Protein AF-E8N186-F1 (afdb_monomer)

Mean predicted aligned error: 8.79 Å

Foldseek 3Di:
DDPPQDFDPVCVDPLNVLLLVLLLVLLVQLLPDPLLVLLVVLVVVCVPDPLNVVLVVVLVVCVVVVVPPCNVVSVVVNCPDPSNVSNVVSLLSSLLLLLLLQVLLCVLLVHRLLVLAPQPQDPVRDRPDQDPPDDPVRPPHRDPPNNVSSNSSSNSNNPDPLSVQLVVLVVVCVPDPVLVVLVVVLVVLVVVQVVQVVVVHHDDPVSVVVSVVSVVCNVPPPSVVSNVVSSNSSSVVSNSSQSSSCSSSVHNSCVSNGDDDDD

Secondary structure (DSSP, 8-state):
--------GGGGSGGGHHHHHHHHHHHHHHHT-HHHHHHHHHHHHHHH-HHHHHHHHHHHHHHHTT-TTTHHHHHHHHHHSHHHHHHHHHHHHHHHHHHHHHHHHHHHHTS-TTTTSPPPPPTTS--------------SSPPTTTHHHHHHHHHHHHTSHHHHHHHHHHHHHHH-HHHHHHHHHHHHHHHHHHHHHHTTPPPPHHHHHHHHHHHHHHHH-HHHHHHHHHHHHHHHHHHHHHHHHHHHHTS-HHHHHSPPPP-

Nearest PDB structures (foldseek):
  2iaz-assembly1_D  TM=5.833E-01  e=1.472E+00  Streptococcus pneumoniae TIGR4
  2oeq-assembly1_B  TM=6.076E-01  e=1.538E+00  Geobacillus stearothermophilus
  2iaz-assembly1_C  TM=5.848E-01  e=2.186E+00  Streptococcus pneumoniae TIGR4
  2iaz-assembly1_B  TM=6.224E-01  e=2.494E+00  Streptococcus pneumoniae TIGR4
  7ezx-assembly1_A9  TM=1.393E-01  e=1.916E+00  Porphyridium purpureum

pLDDT: mean 83.64, std 17.41, range [27.64, 97.88]

Structure (mmCIF, N/CA/C/O backbone):
data_AF-E8N186-F1
#
_entry.id   AF-E8N186-F1
#
loop_
_atom_site.group_PDB
_atom_site.id
_atom_site.type_symbol
_atom_site.label_atom_id
_atom_site.label_alt_id
_atom_site.label_comp_id
_atom_site.label_asym_id
_atom_site.label_entity_id
_atom_site.label_seq_id
_atom_site.pdbx_PDB_ins_code
_atom_site.Cartn_x
_atom_site.Cartn_y
_atom_site.Cartn_z
_atom_site.occupancy
_atom_site.B_iso_or_equiv
_atom_site.auth_seq_id
_atom_site.auth_comp_id
_atom_site.auth_asym_id
_atom_site.auth_atom_id
_atom_site.pdbx_PDB_model_num
ATOM 1 N N . MET A 1 1 ? -25.718 3.574 14.830 1.00 34.53 1 MET A N 1
ATOM 2 C CA . MET A 1 1 ? -25.821 4.818 14.035 1.00 34.53 1 MET A CA 1
ATOM 3 C C . MET A 1 1 ? -25.008 4.594 12.774 1.00 34.53 1 MET A C 1
ATOM 5 O O . MET A 1 1 ? -23.823 4.333 12.905 1.00 34.53 1 MET A O 1
ATOM 9 N N . SER A 1 2 ? -25.631 4.584 11.593 1.00 36.62 2 SER A N 1
ATOM 10 C CA . SER A 1 2 ? -24.908 4.403 10.327 1.00 36.62 2 SER A CA 1
ATOM 11 C C . SER A 1 2 ? -24.219 5.723 9.987 1.00 36.62 2 SER A C 1
ATOM 13 O O . SER A 1 2 ? -24.863 6.669 9.535 1.00 36.62 2 SER A O 1
ATOM 15 N N . LEU A 1 3 ? -22.928 5.828 10.302 1.00 44.88 3 LEU A N 1
ATOM 16 C CA . LEU A 1 3 ? -22.082 6.836 9.682 1.00 44.88 3 LEU A CA 1
ATOM 17 C C . LEU A 1 3 ? -21.982 6.420 8.216 1.00 44.88 3 LEU A C 1
ATOM 19 O O . LEU A 1 3 ? -21.382 5.396 7.905 1.00 44.88 3 LEU A O 1
ATOM 23 N N . SER A 1 4 ? -22.635 7.168 7.328 1.00 55.09 4 SER A N 1
ATOM 24 C CA . SER A 1 4 ? -22.424 7.027 5.891 1.00 55.09 4 SER A CA 1
ATOM 25 C C . SER A 1 4 ? -20.951 7.324 5.629 1.00 55.09 4 SER A C 1
ATOM 27 O O . SER A 1 4 ? -20.570 8.493 5.553 1.00 55.09 4 SER A O 1
ATOM 29 N N . ALA A 1 5 ? -20.117 6.284 5.559 1.00 68.50 5 ALA A N 1
ATOM 30 C CA . ALA A 1 5 ? -18.708 6.436 5.243 1.00 68.50 5 ALA A CA 1
ATOM 31 C C . ALA A 1 5 ? -18.606 7.183 3.910 1.00 68.50 5 ALA A C 1
ATOM 33 O O . ALA A 1 5 ? -19.275 6.836 2.934 1.00 68.50 5 ALA A O 1
ATOM 34 N N . PHE A 1 6 ? -17.817 8.255 3.882 1.00 83.19 6 PHE A N 1
ATOM 35 C CA . PHE A 1 6 ? -17.556 8.964 2.641 1.00 83.19 6 PHE A CA 1
ATOM 36 C C . PHE A 1 6 ? 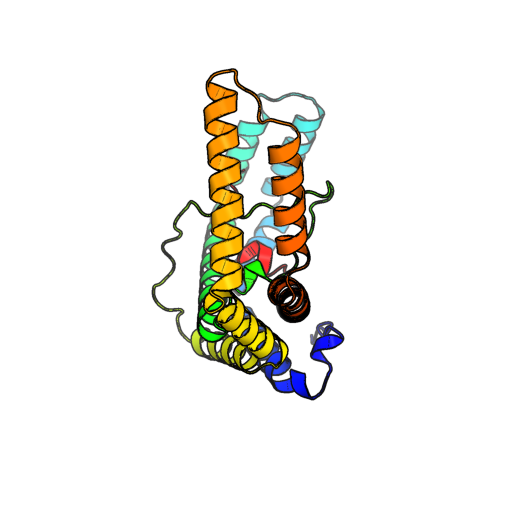-16.842 8.003 1.685 1.00 83.19 6 PHE A C 1
ATOM 38 O O . PHE A 1 6 ? -15.726 7.562 1.969 1.00 83.19 6 PHE A O 1
ATOM 45 N N . VAL A 1 7 ? -17.509 7.665 0.578 1.00 87.38 7 VAL A N 1
ATOM 46 C CA . VAL A 1 7 ? -16.967 6.806 -0.478 1.00 87.38 7 VAL A CA 1
ATOM 47 C C . VAL A 1 7 ? -16.231 7.689 -1.488 1.00 87.38 7 VAL A C 1
ATOM 49 O O . VAL A 1 7 ? -16.881 8.520 -2.132 1.00 87.38 7 VAL A O 1
ATOM 52 N N . PRO A 1 8 ? -14.908 7.524 -1.667 1.00 88.38 8 PRO A N 1
ATOM 53 C CA . PRO A 1 8 ? -14.148 8.273 -2.665 1.00 88.38 8 PRO A CA 1
ATOM 54 C C . PRO A 1 8 ? -14.715 8.105 -4.077 1.00 88.38 8 PRO A C 1
ATOM 56 O O . PRO A 1 8 ? -15.180 7.025 -4.436 1.00 88.38 8 PRO A O 1
ATOM 59 N N . ALA A 1 9 ? -14.640 9.162 -4.890 1.00 90.19 9 ALA A N 1
ATOM 60 C CA . ALA A 1 9 ? -15.274 9.215 -6.211 1.00 90.19 9 ALA A CA 1
ATOM 61 C C . ALA A 1 9 ? -14.851 8.065 -7.143 1.00 90.19 9 ALA A C 1
ATOM 63 O O . ALA A 1 9 ? -15.705 7.484 -7.811 1.00 90.19 9 ALA A O 1
ATOM 64 N N . ILE A 1 10 ? -13.568 7.683 -7.139 1.00 90.56 10 ILE A N 1
ATOM 65 C CA . ILE A 1 10 ? -13.067 6.561 -7.949 1.00 90.56 10 ILE A CA 1
ATOM 66 C C . ILE A 1 10 ? -13.768 5.240 -7.600 1.00 90.56 10 ILE A C 1
ATOM 68 O O . ILE A 1 10 ? -14.113 4.474 -8.490 1.00 90.56 10 ILE A O 1
ATOM 72 N N . LEU A 1 11 ? -14.099 5.009 -6.324 1.00 93.88 11 LEU A N 1
ATOM 73 C CA . LEU A 1 11 ? -14.789 3.796 -5.872 1.00 93.88 11 LEU A CA 1
ATOM 74 C C . LEU A 1 11 ? -16.307 3.832 -6.096 1.00 93.88 11 LEU A C 1
ATOM 76 O O . LEU A 1 11 ? -16.973 2.831 -5.840 1.00 93.88 11 LEU A O 1
ATOM 80 N N . GLN A 1 12 ? -16.877 4.953 -6.547 1.00 91.94 12 GLN A N 1
ATOM 81 C CA . GLN A 1 12 ? -18.303 5.044 -6.894 1.00 91.94 12 GLN A CA 1
ATOM 82 C C . GLN A 1 12 ? -18.601 4.485 -8.291 1.00 91.94 12 GLN A C 1
ATOM 84 O O . GLN A 1 12 ? -19.763 4.241 -8.616 1.00 91.94 12 GLN A O 1
ATOM 89 N N . GLN A 1 13 ? -17.571 4.274 -9.112 1.00 92.56 13 GLN A N 1
ATOM 90 C CA . GLN A 1 13 ? -17.722 3.742 -10.462 1.00 92.56 13 GLN A CA 1
ATOM 91 C C . GLN A 1 13 ? -18.236 2.285 -10.426 1.00 92.56 13 GLN A C 1
ATOM 93 O O . GLN A 1 13 ? -17.843 1.524 -9.536 1.00 92.56 13 GLN A O 1
ATOM 98 N N . PRO A 1 14 ? -19.110 1.866 -11.365 1.00 91.12 14 PRO A N 1
ATOM 99 C CA . PRO A 1 14 ? -19.716 0.530 -11.341 1.00 91.12 14 PRO A CA 1
ATOM 100 C C . PRO A 1 14 ? -18.711 -0.626 -11.421 1.00 91.12 14 PRO A C 1
ATOM 102 O O . PRO A 1 14 ? -18.926 -1.676 -10.825 1.00 91.12 14 PRO A O 1
ATOM 105 N N . ASP A 1 15 ? -17.601 -0.444 -12.131 1.00 92.56 15 ASP A N 1
ATOM 106 C CA . ASP A 1 15 ? -16.529 -1.438 -12.246 1.00 92.56 15 ASP A CA 1
ATOM 107 C C . ASP A 1 15 ? -15.710 -1.583 -10.951 1.00 92.56 15 ASP A C 1
ATOM 109 O O . ASP A 1 15 ? -15.026 -2.589 -10.767 1.00 92.56 15 ASP A O 1
ATOM 113 N N . LYS A 1 16 ? -15.822 -0.626 -10.018 1.00 96.25 16 LYS A N 1
ATOM 114 C CA . LYS A 1 16 ? -15.180 -0.670 -8.693 1.00 96.25 16 LYS A CA 1
ATOM 115 C C . LYS A 1 16 ? -16.086 -1.208 -7.589 1.00 96.25 16 LYS A C 1
ATOM 117 O O . LYS A 1 16 ? -15.649 -1.306 -6.441 1.00 96.25 16 LYS A O 1
ATOM 122 N N . GLU A 1 17 ? -17.316 -1.603 -7.915 1.00 95.00 17 GLU A N 1
ATOM 123 C CA . GLU A 1 17 ? -18.254 -2.228 -6.976 1.00 95.00 17 GLU A CA 1
ATOM 124 C C . GLU A 1 17 ? -17.628 -3.388 -6.175 1.00 95.00 17 GLU A C 1
ATOM 126 O O . GLU A 1 17 ? -17.763 -3.393 -4.947 1.00 95.00 17 GLU A O 1
ATOM 131 N N . PRO A 1 18 ? -16.881 -4.333 -6.791 1.00 97.00 18 PRO A N 1
ATOM 132 C CA . PRO A 1 18 ? -16.290 -5.447 -6.049 1.00 97.00 18 PRO A CA 1
ATOM 133 C C . PRO A 1 18 ? -15.258 -4.985 -5.017 1.00 97.00 18 PRO A C 1
ATOM 135 O O . PRO A 1 18 ? -15.246 -5.480 -3.891 1.00 97.00 18 PRO A O 1
ATOM 138 N N . ILE A 1 19 ? -14.426 -4.002 -5.379 1.00 97.62 19 ILE A N 1
ATOM 139 C CA . ILE A 1 19 ? -13.412 -3.425 -4.488 1.00 97.62 19 ILE A CA 1
ATOM 140 C C . ILE A 1 19 ? -14.101 -2.714 -3.325 1.00 97.62 19 ILE A C 1
ATOM 142 O O . ILE A 1 19 ? -13.736 -2.922 -2.168 1.00 97.62 19 ILE A O 1
ATOM 146 N N . ARG A 1 20 ? -15.136 -1.915 -3.610 1.00 96.38 20 ARG A N 1
ATOM 147 C CA . ARG A 1 20 ? -15.890 -1.187 -2.586 1.00 96.38 20 ARG A CA 1
ATOM 148 C C . ARG A 1 20 ? -16.566 -2.133 -1.595 1.00 96.38 20 ARG A C 1
ATOM 150 O O . ARG A 1 20 ? -16.419 -1.939 -0.391 1.00 96.38 20 ARG A O 1
ATOM 157 N N . HIS A 1 21 ? -17.256 -3.167 -2.075 1.00 96.19 21 HIS A N 1
ATOM 158 C CA . HIS A 1 21 ? -17.869 -4.172 -1.205 1.00 96.19 21 HIS A CA 1
ATOM 159 C C . HIS A 1 21 ? -16.830 -4.920 -0.371 1.00 96.19 21 HIS A C 1
ATOM 161 O O . HIS A 1 21 ? -17.007 -5.043 0.838 1.00 96.19 21 HIS A O 1
ATOM 167 N N . ALA A 1 22 ? -15.732 -5.379 -0.977 1.00 97.00 22 ALA A N 1
ATOM 168 C CA . ALA A 1 22 ? -14.676 -6.064 -0.236 1.00 97.00 22 ALA A CA 1
ATOM 169 C C . ALA A 1 22 ? -14.051 -5.159 0.841 1.00 97.00 22 ALA A C 1
ATOM 171 O O . ALA A 1 22 ? -13.804 -5.611 1.957 1.00 97.00 22 ALA A O 1
ATOM 172 N N . THR A 1 23 ? -13.879 -3.870 0.534 1.00 96.69 23 THR A N 1
ATOM 173 C CA . THR A 1 23 ? -13.377 -2.862 1.477 1.00 96.69 23 THR A CA 1
ATOM 174 C C . THR A 1 23 ? -14.309 -2.699 2.676 1.00 96.69 23 THR A C 1
ATOM 176 O O . THR A 1 23 ? -13.853 -2.728 3.816 1.00 96.69 23 THR A O 1
ATOM 179 N N . LEU A 1 24 ? -15.616 -2.556 2.435 1.00 95.56 24 LEU A N 1
ATOM 180 C CA . LEU A 1 24 ? -16.604 -2.387 3.503 1.00 95.56 24 LEU A CA 1
ATOM 181 C C . LEU A 1 24 ? -16.740 -3.649 4.360 1.00 95.56 24 LEU A C 1
ATOM 183 O O . LEU A 1 24 ? -16.772 -3.540 5.580 1.00 95.56 24 LEU A O 1
ATOM 187 N N . ASN A 1 25 ? -16.733 -4.832 3.742 1.00 95.31 25 ASN A N 1
ATOM 188 C CA . ASN A 1 25 ? -16.791 -6.102 4.469 1.00 95.31 25 ASN A CA 1
ATOM 189 C C . ASN A 1 25 ? -15.561 -6.294 5.371 1.00 95.31 25 ASN A C 1
ATOM 191 O O . ASN A 1 25 ? -15.684 -6.764 6.499 1.00 95.31 25 ASN A O 1
ATOM 195 N N . LEU A 1 26 ? -14.368 -5.923 4.890 1.00 96.12 26 LEU A N 1
ATOM 196 C CA . LEU A 1 26 ? -13.159 -5.944 5.711 1.00 96.12 26 LEU A CA 1
ATOM 197 C C . LEU A 1 26 ? -13.243 -4.926 6.854 1.00 96.12 26 LEU A C 1
ATOM 199 O O . LEU A 1 26 ? -12.879 -5.251 7.980 1.00 96.12 26 LEU A O 1
ATOM 203 N N . ALA A 1 27 ? -13.727 -3.712 6.582 1.00 94.75 27 ALA A N 1
ATOM 204 C CA . ALA A 1 27 ? -13.903 -2.699 7.616 1.00 94.75 27 ALA A CA 1
ATOM 205 C C . ALA A 1 27 ? -14.891 -3.146 8.700 1.00 94.75 27 ALA A C 1
ATOM 207 O O . ALA A 1 27 ? -14.620 -2.928 9.873 1.00 94.75 27 ALA A O 1
ATOM 208 N N . GLU A 1 28 ? -15.997 -3.790 8.326 1.00 94.38 28 GLU A N 1
ATOM 209 C CA . GLU A 1 28 ? -16.973 -4.355 9.263 1.00 94.38 28 GLU A CA 1
ATOM 210 C C . GLU A 1 28 ? -16.337 -5.448 10.129 1.00 94.38 28 GLU A C 1
ATOM 212 O O . GLU A 1 28 ? -16.371 -5.352 11.354 1.00 94.38 28 GLU A O 1
ATOM 217 N N . ALA A 1 29 ? -15.641 -6.412 9.516 1.00 94.62 29 ALA A N 1
ATOM 218 C CA . ALA A 1 29 ? -14.945 -7.469 10.250 1.00 94.62 29 ALA A CA 1
ATOM 219 C C . ALA A 1 29 ? -13.892 -6.910 11.227 1.00 94.62 29 ALA A C 1
ATOM 221 O O . ALA A 1 29 ? -13.778 -7.368 12.363 1.00 94.62 29 ALA A O 1
ATOM 222 N N . LEU A 1 30 ? -13.132 -5.895 10.808 1.00 94.56 30 LEU A N 1
ATOM 223 C CA . LEU A 1 30 ? -12.161 -5.214 11.664 1.00 94.56 30 LEU A CA 1
ATOM 224 C C . LEU A 1 30 ? -12.833 -4.396 12.770 1.00 94.56 30 LEU A C 1
ATOM 226 O O . LEU A 1 30 ? -12.339 -4.380 13.897 1.00 94.56 30 LEU A O 1
ATOM 230 N N . ALA A 1 31 ? -13.951 -3.735 12.470 1.00 92.69 31 ALA A N 1
ATOM 231 C CA . ALA A 1 31 ? -14.710 -2.964 13.443 1.00 92.69 31 ALA A CA 1
ATOM 232 C C . ALA A 1 31 ? -15.255 -3.863 14.560 1.00 92.69 31 ALA A C 1
ATOM 234 O O . ALA A 1 31 ? -15.263 -3.453 15.715 1.00 92.69 31 ALA A O 1
ATOM 235 N N . GLU A 1 32 ? -15.662 -5.089 14.242 1.00 93.19 32 GLU A N 1
ATOM 236 C CA . GLU A 1 32 ? -16.173 -6.064 15.212 1.00 93.19 32 GLU A CA 1
ATOM 237 C C . GLU A 1 32 ? -15.072 -6.825 15.972 1.00 93.19 32 GLU A C 1
ATOM 239 O O . GLU A 1 32 ? -15.375 -7.559 16.913 1.00 93.19 32 GLU A O 1
ATOM 244 N N . SER A 1 33 ? -13.796 -6.638 15.612 1.00 93.25 33 SER A N 1
ATOM 245 C CA . SER A 1 33 ? -12.680 -7.335 16.261 1.00 93.25 33 SER A CA 1
ATOM 246 C C . SER A 1 33 ? -12.533 -6.976 17.742 1.00 93.25 33 SER A C 1
ATOM 248 O O . SER 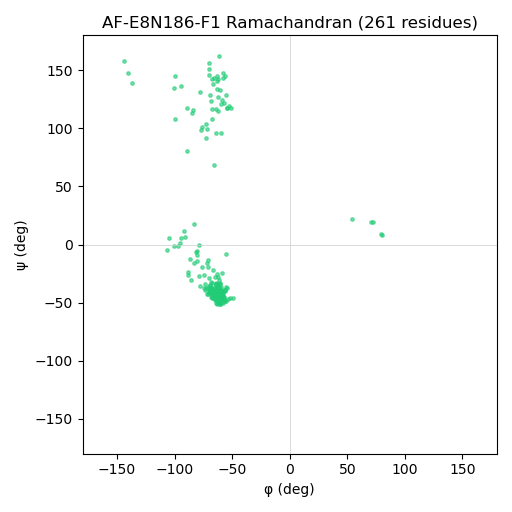A 1 33 ? -12.637 -5.811 18.142 1.00 93.25 33 SER A O 1
ATOM 250 N N . GLU A 1 34 ? -12.208 -7.974 18.570 1.00 92.00 34 GLU A N 1
ATOM 251 C CA . GLU A 1 34 ? -11.922 -7.742 19.990 1.00 92.00 34 GLU A CA 1
ATOM 252 C C . GLU A 1 34 ? -10.715 -6.815 20.173 1.00 92.00 34 GLU A C 1
ATOM 254 O O . GLU A 1 34 ? -10.696 -5.994 21.090 1.00 92.00 34 GLU A O 1
ATOM 259 N N . GLU A 1 35 ? -9.701 -6.933 19.313 1.00 92.00 35 GLU A N 1
ATOM 260 C CA . GLU A 1 35 ? -8.507 -6.094 19.333 1.00 92.00 35 GLU A CA 1
ATOM 261 C C . GLU A 1 35 ? -8.859 -4.618 19.124 1.00 92.00 35 GLU A C 1
ATOM 263 O O . GLU A 1 35 ? -8.412 -3.762 19.894 1.00 92.00 35 GLU A O 1
ATOM 268 N N . PHE A 1 36 ? -9.688 -4.317 18.120 1.00 92.56 36 PHE A N 1
ATOM 269 C CA . PHE A 1 36 ? -10.094 -2.949 17.824 1.00 92.56 36 PHE A CA 1
ATOM 270 C C . PHE A 1 36 ? -11.045 -2.386 18.883 1.00 92.56 36 PHE A C 1
ATOM 272 O O . PHE A 1 36 ? -10.844 -1.260 19.342 1.00 92.56 36 PHE A O 1
ATOM 279 N N . GLN A 1 37 ? -12.022 -3.169 19.351 1.00 93.88 37 GLN A N 1
ATOM 280 C CA . GLN A 1 37 ? -12.935 -2.731 20.413 1.00 93.88 37 GLN A CA 1
ATOM 281 C C . GLN A 1 37 ? -12.187 -2.433 21.718 1.00 93.88 37 GLN A C 1
ATOM 283 O O . GLN A 1 37 ? -12.358 -1.358 22.295 1.00 93.88 37 GLN A O 1
ATOM 288 N N . ARG A 1 38 ? -11.259 -3.306 22.138 1.00 91.81 38 ARG A N 1
ATOM 289 C CA . ARG A 1 38 ? -10.401 -3.050 23.312 1.00 91.81 38 ARG A CA 1
ATOM 290 C C . ARG A 1 38 ? -9.539 -1.805 23.134 1.00 91.81 38 ARG A C 1
ATOM 292 O O . ARG A 1 38 ? -9.326 -1.061 24.094 1.00 91.81 38 ARG A O 1
ATOM 299 N N . PHE A 1 39 ? -9.032 -1.563 21.926 1.00 92.44 39 PHE A N 1
ATOM 300 C CA . PHE A 1 39 ? -8.301 -0.337 21.626 1.00 92.44 39 PHE A CA 1
ATOM 301 C C . PHE A 1 39 ? -9.188 0.899 21.828 1.00 92.44 39 PHE A C 1
ATOM 303 O O . PHE A 1 39 ? -8.799 1.789 22.587 1.00 92.44 39 PHE A O 1
ATOM 310 N N . LEU A 1 40 ? -10.398 0.923 21.264 1.00 91.50 40 LEU A N 1
ATOM 311 C CA . LEU A 1 40 ? -11.338 2.035 21.436 1.00 91.50 40 LEU A CA 1
ATOM 312 C C . LEU A 1 40 ? -11.730 2.256 22.906 1.00 91.50 40 LEU A C 1
ATOM 314 O O . LEU A 1 40 ? -11.689 3.388 23.392 1.00 91.50 40 LEU A O 1
ATOM 318 N N . GLU A 1 41 ? -12.051 1.192 23.641 1.00 91.81 41 GLU A N 1
ATOM 319 C CA . GLU A 1 41 ? -12.393 1.259 25.069 1.00 91.81 41 GLU A CA 1
ATOM 320 C C . GLU A 1 41 ? -11.232 1.798 25.915 1.00 91.81 41 GLU A C 1
ATOM 322 O O . GLU A 1 41 ? -11.404 2.674 26.774 1.00 91.81 41 GLU A O 1
ATOM 327 N N . SER A 1 42 ? -10.017 1.305 25.666 1.00 89.69 42 SER A N 1
ATOM 328 C CA . SER A 1 42 ? -8.826 1.765 26.378 1.00 89.69 42 SER A CA 1
ATOM 329 C C . SER A 1 42 ? -8.499 3.226 26.051 1.00 89.69 42 SER A C 1
ATOM 331 O O . SER A 1 42 ? -8.160 3.986 26.960 1.00 89.69 42 SER A O 1
ATOM 333 N N . ALA A 1 43 ? -8.688 3.658 24.799 1.00 88.12 43 ALA A N 1
ATOM 334 C CA . ALA A 1 43 ? -8.518 5.046 24.375 1.00 88.12 43 ALA A CA 1
ATOM 335 C C . ALA A 1 43 ? -9.512 5.977 25.086 1.00 88.12 43 ALA A C 1
ATOM 337 O O . ALA A 1 43 ? -9.120 7.023 25.608 1.00 88.12 43 ALA A O 1
ATOM 338 N N . GLN A 1 44 ? -10.782 5.572 25.185 1.00 88.81 44 GLN A N 1
ATOM 339 C CA . GLN A 1 44 ? -11.800 6.304 25.945 1.00 88.81 44 GLN A CA 1
ATOM 340 C C . GLN A 1 44 ? -11.453 6.372 27.436 1.00 88.81 44 GLN A C 1
ATOM 342 O O . GLN A 1 44 ? -11.595 7.424 28.058 1.00 88.81 44 GLN A O 1
ATOM 347 N N . THR A 1 45 ? -10.935 5.283 28.006 1.00 89.75 45 THR A N 1
ATOM 348 C CA . THR A 1 45 ? -10.524 5.240 29.417 1.00 89.75 45 THR A CA 1
ATOM 349 C C . THR A 1 45 ? -9.346 6.177 29.689 1.00 89.75 45 THR A C 1
ATOM 351 O O . THR A 1 45 ? -9.356 6.903 30.684 1.00 89.75 45 THR A O 1
ATOM 354 N N . VAL A 1 46 ? -8.347 6.215 28.800 1.00 86.31 46 VAL A N 1
ATOM 355 C CA . VAL A 1 46 ? -7.241 7.186 28.856 1.00 86.31 46 VAL A CA 1
ATOM 356 C C . VAL A 1 46 ? -7.780 8.614 28.752 1.00 86.31 46 VAL A C 1
ATOM 358 O O . VAL A 1 46 ? -7.403 9.471 29.553 1.00 86.31 46 VAL A O 1
ATOM 361 N N . HIS A 1 47 ? -8.702 8.864 27.817 1.00 84.88 47 HIS A N 1
ATOM 362 C CA . HIS A 1 47 ? -9.323 10.174 27.629 1.00 84.88 47 HIS A CA 1
ATOM 363 C C . HIS A 1 47 ? -10.162 10.625 28.843 1.00 84.88 47 HIS A C 1
ATOM 365 O O . HIS A 1 47 ? -10.196 11.803 29.176 1.00 84.88 47 HIS A O 1
ATOM 371 N N . GLY A 1 48 ? -10.803 9.703 29.560 1.00 83.94 48 GLY A N 1
ATOM 372 C CA . GLY A 1 48 ? -11.542 10.011 30.789 1.00 83.94 48 GLY A CA 1
ATOM 373 C C . GLY A 1 48 ? -10.667 10.143 32.042 1.00 83.94 48 GLY A C 1
ATOM 374 O O . GLY A 1 48 ? -11.163 10.540 33.098 1.00 83.94 48 GLY A O 1
ATOM 375 N N . ASN A 1 49 ? -9.376 9.797 31.978 1.00 90.12 49 ASN A N 1
ATOM 376 C CA . ASN A 1 49 ? -8.527 9.715 33.162 1.00 90.12 49 ASN A CA 1
ATOM 377 C C . ASN A 1 49 ? -7.930 11.082 33.542 1.00 90.12 49 ASN A C 1
ATOM 379 O O . ASN A 1 49 ? -7.065 11.627 32.848 1.00 90.12 49 ASN A O 1
ATOM 383 N N . ALA A 1 50 ? -8.358 11.612 34.691 1.00 88.56 50 ALA A N 1
ATOM 384 C CA . ALA A 1 50 ? -7.907 12.905 35.205 1.00 88.56 50 ALA A CA 1
ATOM 385 C C . ALA A 1 50 ? -6.396 12.957 35.496 1.00 88.56 50 ALA A C 1
ATOM 387 O O . ALA A 1 50 ? -5.770 13.996 35.292 1.00 88.56 50 ALA A O 1
ATOM 388 N N . GLU A 1 51 ? -5.796 11.846 35.930 1.00 87.00 51 GLU A N 1
ATOM 389 C CA . GLU A 1 51 ? -4.368 11.785 36.256 1.00 87.00 51 GLU A CA 1
ATOM 390 C C . GLU A 1 51 ? -3.499 11.798 34.993 1.00 87.00 51 GLU A C 1
ATOM 392 O O . GLU A 1 51 ? -2.503 12.520 34.936 1.00 87.00 51 GLU A O 1
ATOM 397 N N . VAL A 1 52 ? -3.924 11.096 33.935 1.00 86.88 52 VAL A N 1
ATOM 398 C CA . VAL A 1 52 ? -3.288 11.204 32.613 1.00 86.88 52 VAL A CA 1
ATOM 399 C C . VAL A 1 52 ? -3.338 12.651 32.120 1.00 86.88 52 VAL A C 1
ATOM 401 O O . VAL A 1 52 ? -2.312 13.198 31.721 1.00 86.88 52 VAL A O 1
ATOM 404 N N . HIS A 1 53 ? -4.501 13.305 32.195 1.00 85.31 53 HIS A N 1
ATOM 405 C CA . HIS A 1 53 ? -4.653 14.701 31.771 1.00 85.31 53 HIS A CA 1
ATOM 406 C C . HIS A 1 53 ? -3.750 15.643 32.563 1.00 85.31 53 HIS A C 1
ATOM 408 O O . HIS A 1 53 ? -3.064 16.479 31.973 1.00 85.31 53 HIS A O 1
ATOM 414 N N . ARG A 1 54 ? -3.710 15.484 33.890 1.00 89.44 54 ARG A N 1
ATOM 415 C CA . ARG A 1 54 ? -2.852 16.270 34.780 1.00 89.44 54 ARG A CA 1
ATOM 416 C C . ARG A 1 54 ? -1.387 16.174 34.360 1.00 89.44 54 ARG A C 1
ATOM 418 O O . ARG A 1 54 ? -0.725 17.202 34.214 1.00 89.44 54 ARG A O 1
ATOM 425 N N . LEU A 1 55 ? -0.895 14.957 34.129 1.00 83.62 55 LEU A N 1
ATOM 426 C CA . LEU A 1 55 ? 0.491 14.720 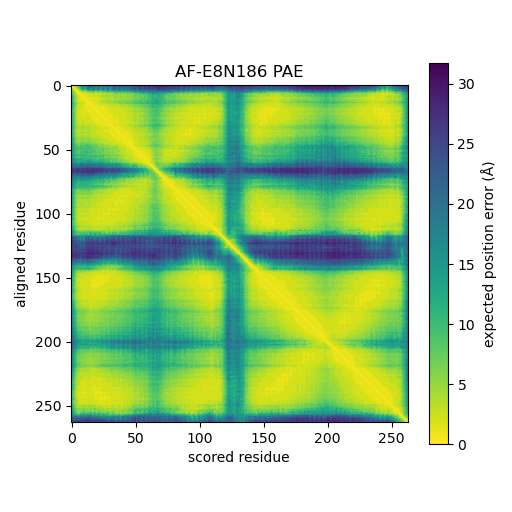33.734 1.00 83.62 55 LEU A CA 1
ATOM 427 C C . LEU A 1 55 ? 0.790 15.212 32.309 1.00 83.62 55 LEU A C 1
ATOM 429 O O . LEU A 1 55 ? 1.820 15.846 32.098 1.00 83.62 55 LEU A O 1
ATOM 433 N N . LEU A 1 56 ? -0.108 15.010 31.338 1.00 83.56 56 LEU A N 1
ATOM 434 C CA . LEU A 1 56 ? 0.071 15.517 29.968 1.00 83.56 56 LEU A CA 1
ATOM 435 C C . LEU A 1 56 ? 0.095 17.053 29.913 1.00 83.56 56 LEU A C 1
ATOM 437 O O . LEU A 1 56 ? 0.890 17.636 29.170 1.00 83.56 56 LEU A O 1
ATOM 441 N N . VAL A 1 57 ? -0.736 17.721 30.719 1.00 84.62 57 VAL A N 1
ATOM 442 C CA . VAL A 1 57 ? -0.708 19.184 30.874 1.00 84.62 57 VAL A CA 1
ATOM 443 C C . VAL A 1 57 ? 0.611 19.630 31.505 1.00 84.62 57 VAL A C 1
ATOM 445 O O . VAL A 1 57 ? 1.228 20.565 30.993 1.00 84.62 57 VAL A O 1
ATOM 448 N N . ALA A 1 58 ? 1.083 18.943 32.550 1.00 81.44 58 ALA A N 1
ATOM 449 C CA . ALA A 1 58 ? 2.368 19.238 33.184 1.00 81.44 58 ALA A CA 1
ATOM 450 C C . ALA A 1 58 ? 3.546 19.076 32.206 1.00 81.44 58 ALA A C 1
ATOM 452 O O . ALA A 1 58 ? 4.392 19.963 32.123 1.00 81.44 58 ALA A O 1
ATOM 453 N N . ILE A 1 59 ? 3.558 18.018 31.385 1.00 80.69 59 ILE A N 1
ATOM 454 C CA . ILE A 1 59 ? 4.563 17.816 30.327 1.00 80.69 59 ILE A CA 1
ATOM 455 C C . ILE A 1 59 ? 4.531 18.971 29.322 1.00 80.69 59 ILE A C 1
ATOM 457 O O . ILE A 1 59 ? 5.576 19.524 28.974 1.00 80.69 59 ILE A O 1
ATOM 461 N N . ARG A 1 60 ? 3.337 19.369 28.857 1.00 78.88 60 ARG A N 1
ATOM 462 C CA . ARG A 1 60 ? 3.190 20.476 27.901 1.00 78.88 60 ARG A CA 1
ATOM 463 C C . ARG A 1 60 ? 3.703 21.795 28.489 1.00 78.88 60 ARG A C 1
ATOM 465 O O . ARG A 1 60 ? 4.411 22.528 27.804 1.00 78.88 60 ARG A O 1
ATOM 472 N N . GLN A 1 61 ? 3.394 22.067 29.755 1.00 78.81 61 GLN A N 1
ATOM 473 C CA . GLN A 1 61 ? 3.844 23.265 30.467 1.00 78.81 61 GLN A CA 1
ATOM 474 C C . GLN A 1 61 ? 5.358 23.256 30.738 1.00 78.81 61 GLN A C 1
ATOM 476 O O . GLN A 1 61 ? 6.013 24.285 30.561 1.00 78.81 61 GLN A O 1
ATOM 481 N N . GLY A 1 62 ? 5.936 22.107 31.098 1.00 70.75 62 GLY A N 1
ATOM 482 C CA . GLY A 1 62 ? 7.383 21.939 31.269 1.00 70.75 62 GLY A CA 1
ATOM 483 C C . GLY A 1 62 ? 8.153 22.182 29.968 1.00 70.75 62 GLY A C 1
ATOM 484 O O . GLY A 1 62 ? 9.131 22.928 29.956 1.00 70.75 62 GLY A O 1
ATOM 485 N N . ARG A 1 63 ? 7.635 21.678 28.834 1.00 65.81 63 ARG A N 1
ATOM 486 C CA . ARG A 1 63 ? 8.207 21.934 27.497 1.00 65.81 63 ARG A CA 1
ATOM 487 C C . ARG A 1 63 ? 8.207 23.418 27.126 1.00 65.81 63 ARG A C 1
ATOM 489 O O . ARG A 1 63 ? 9.180 23.896 26.555 1.00 65.81 63 ARG A O 1
ATOM 496 N N . THR A 1 64 ? 7.161 24.168 27.484 1.00 64.81 64 THR A N 1
ATOM 497 C CA . THR A 1 64 ? 7.119 25.624 27.237 1.00 64.81 64 THR A CA 1
ATOM 498 C C . THR A 1 64 ? 8.065 26.434 28.125 1.00 64.81 64 THR A C 1
ATOM 500 O O . THR A 1 64 ? 8.391 27.567 27.782 1.00 64.81 64 THR A O 1
ATOM 503 N N . ARG A 1 65 ? 8.518 25.877 29.254 1.00 62.47 65 ARG A N 1
ATOM 504 C CA . ARG A 1 65 ? 9.392 26.564 30.218 1.00 62.47 65 ARG A CA 1
ATOM 505 C C . ARG A 1 65 ? 10.887 26.292 30.008 1.00 62.47 65 ARG A C 1
ATOM 507 O O . ARG A 1 65 ? 11.680 26.755 30.816 1.00 62.47 65 ARG A O 1
ATO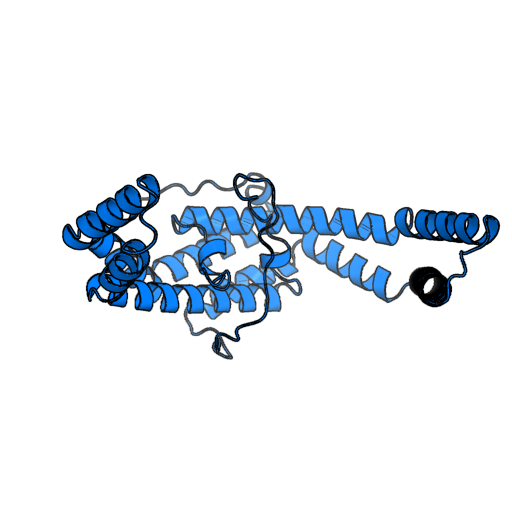M 514 N N . TYR A 1 66 ? 11.273 25.585 28.937 1.00 55.16 66 TYR A N 1
ATOM 515 C CA . TYR A 1 66 ? 12.650 25.114 28.700 1.00 55.16 66 TYR A CA 1
ATOM 516 C C . TYR A 1 66 ? 13.236 24.290 29.864 1.00 55.16 66 TYR A C 1
ATOM 518 O O . TYR A 1 66 ? 14.452 24.139 29.968 1.00 55.16 66 TYR A O 1
ATOM 526 N N . ASP A 1 67 ? 12.385 23.706 30.713 1.00 57.59 67 ASP A N 1
ATOM 527 C CA . ASP A 1 67 ? 12.825 22.860 31.820 1.00 57.59 67 ASP A CA 1
ATOM 528 C C . ASP A 1 67 ? 12.924 21.405 31.338 1.00 57.59 67 ASP A C 1
ATOM 530 O O . ASP A 1 67 ? 11.996 20.598 31.445 1.00 57.59 67 ASP A O 1
ATOM 534 N N . GLN A 1 68 ? 14.036 21.099 30.665 1.00 57.00 68 GLN A N 1
ATOM 535 C CA . GLN A 1 68 ? 14.255 19.806 30.007 1.00 57.00 68 GLN A CA 1
ATOM 536 C C . GLN A 1 68 ? 14.487 18.649 30.996 1.00 57.00 68 GLN A C 1
ATOM 538 O O . GLN A 1 68 ? 14.422 17.489 30.591 1.00 57.00 68 GLN A O 1
ATOM 543 N N . GLY A 1 69 ? 14.731 18.937 32.281 1.00 59.66 69 GLY A N 1
ATOM 544 C CA . GLY A 1 69 ? 15.046 17.923 33.293 1.00 59.66 69 GLY A CA 1
ATOM 545 C C . GLY A 1 69 ? 13.831 17.145 33.810 1.00 59.66 69 GLY A C 1
ATOM 546 O O . GLY A 1 69 ? 13.929 15.944 34.055 1.00 59.66 69 GLY A O 1
ATOM 547 N N . GLU A 1 70 ? 12.669 17.794 33.943 1.00 62.94 70 GLU A N 1
ATOM 548 C CA . GLU A 1 70 ? 11.475 17.168 34.536 1.00 62.94 70 GLU A CA 1
ATOM 549 C C . GLU A 1 70 ? 10.603 16.418 33.518 1.00 62.94 70 GLU A C 1
ATOM 551 O O . GLU A 1 70 ? 9.921 15.451 33.876 1.00 62.94 70 GLU A O 1
ATOM 556 N N . ALA A 1 71 ? 10.645 16.809 32.240 1.00 62.81 71 ALA A N 1
ATOM 557 C CA . ALA A 1 71 ? 9.797 16.237 31.192 1.00 62.81 71 ALA A CA 1
ATOM 558 C C . ALA A 1 71 ? 9.978 14.712 30.983 1.00 62.81 71 ALA A C 1
ATOM 560 O O . ALA A 1 71 ? 8.958 14.022 30.895 1.00 62.81 71 ALA A O 1
ATOM 561 N N . PRO A 1 72 ? 11.203 14.140 30.982 1.00 66.88 72 PRO A N 1
ATOM 562 C CA . PRO A 1 72 ? 11.395 12.687 30.887 1.00 66.88 72 PRO A CA 1
ATOM 563 C C . PRO A 1 72 ? 10.822 11.926 32.094 1.00 66.88 72 PRO A C 1
ATOM 565 O O . PRO A 1 72 ? 10.294 10.819 31.950 1.00 66.88 72 PRO A O 1
ATOM 568 N N . SER A 1 73 ? 10.872 12.531 33.288 1.00 79.31 73 SER A N 1
ATOM 569 C CA . SER A 1 73 ? 10.332 11.931 34.515 1.00 79.31 73 SER A CA 1
ATOM 570 C C . SER A 1 73 ? 8.802 11.881 34.499 1.00 79.31 73 SER A C 1
ATOM 572 O O . SER A 1 73 ? 8.213 10.870 34.878 1.00 79.31 73 SER A O 1
ATOM 574 N N . LEU A 1 74 ? 8.153 12.940 34.005 1.00 78.25 74 LEU A N 1
ATOM 575 C CA . LEU A 1 74 ? 6.698 13.015 33.883 1.00 78.25 74 LEU A CA 1
ATOM 576 C C . LEU A 1 74 ? 6.190 12.080 32.783 1.00 78.25 74 LEU A C 1
ATOM 578 O O . LEU A 1 74 ? 5.171 11.420 32.959 1.00 78.25 74 LEU A O 1
ATOM 582 N N . GLN A 1 75 ? 6.926 11.960 31.677 1.00 78.00 75 GLN A N 1
ATOM 583 C CA . GLN A 1 75 ? 6.610 11.012 30.610 1.00 78.00 75 GLN A CA 1
ATOM 584 C C . GLN A 1 75 ? 6.706 9.559 31.100 1.00 78.00 75 GLN A C 1
ATOM 586 O O . GLN A 1 75 ? 5.799 8.765 30.857 1.00 78.00 75 GLN A O 1
ATOM 591 N N . SER A 1 76 ? 7.733 9.239 31.892 1.00 82.69 76 SER A N 1
ATOM 592 C CA . SER A 1 76 ? 7.855 7.925 32.540 1.00 82.69 76 SER A CA 1
ATOM 593 C C . SER A 1 76 ? 6.712 7.654 33.527 1.00 82.69 76 SER A C 1
ATOM 595 O O . SER A 1 76 ? 6.217 6.531 33.603 1.00 82.69 76 SER A O 1
ATOM 597 N N . GLN A 1 77 ? 6.253 8.676 34.260 1.00 82.00 77 GLN A N 1
ATOM 598 C CA . GLN A 1 77 ? 5.101 8.559 35.161 1.00 82.00 77 GLN A CA 1
ATOM 599 C C . GLN A 1 77 ? 3.801 8.278 34.401 1.00 82.00 77 GLN A C 1
ATOM 601 O O . GLN A 1 77 ? 3.032 7.428 34.841 1.00 82.00 77 GLN A O 1
ATOM 606 N N . VAL A 1 78 ? 3.578 8.925 33.250 1.00 82.06 78 VAL A N 1
ATOM 607 C CA . VAL A 1 78 ? 2.423 8.645 32.380 1.00 82.06 78 VAL A CA 1
ATOM 608 C C . VAL A 1 78 ? 2.450 7.193 31.903 1.00 82.06 78 VAL A C 1
ATOM 610 O O . VAL A 1 78 ? 1.475 6.475 32.101 1.00 82.06 78 VAL A O 1
ATOM 613 N N . GLU A 1 79 ? 3.569 6.725 31.349 1.00 83.06 79 GLU A N 1
ATOM 614 C CA . GLU A 1 79 ? 3.706 5.346 30.842 1.00 83.06 79 GLU A CA 1
ATOM 615 C C . GLU A 1 79 ? 3.641 4.283 31.961 1.00 83.06 79 GLU A C 1
ATOM 617 O O . GLU A 1 79 ? 3.306 3.117 31.730 1.00 83.06 79 GLU A O 1
ATOM 622 N N . ALA A 1 80 ? 3.923 4.664 33.211 1.00 86.69 80 ALA A N 1
ATOM 623 C CA . ALA A 1 80 ? 3.772 3.782 34.364 1.00 86.69 80 ALA A CA 1
ATOM 624 C C . ALA A 1 80 ? 2.309 3.590 34.801 1.00 86.69 80 ALA A C 1
ATOM 626 O O . ALA A 1 80 ? 2.019 2.606 35.491 1.00 86.69 80 ALA A O 1
ATOM 627 N N . LEU A 1 81 ? 1.388 4.478 34.402 1.00 87.81 81 LEU A N 1
ATOM 628 C CA . LEU A 1 81 ? -0.016 4.371 34.788 1.00 87.81 81 LEU A CA 1
ATOM 629 C C . LEU A 1 81 ? -0.645 3.085 34.220 1.00 87.81 81 LEU A C 1
ATOM 631 O O . LEU A 1 81 ? -0.511 2.810 33.025 1.00 87.81 81 LEU A O 1
ATOM 635 N N . PRO A 1 82 ? -1.407 2.315 35.024 1.00 88.94 82 PRO A N 1
ATOM 636 C CA . PRO A 1 82 ? -2.070 1.099 34.549 1.00 88.94 82 PRO A CA 1
ATOM 637 C C . PRO A 1 82 ? -2.971 1.330 33.331 1.00 88.94 82 PRO A C 1
ATOM 639 O O . PRO A 1 82 ? -2.998 0.498 32.428 1.00 88.94 82 PRO A O 1
ATOM 642 N N . VAL A 1 83 ? -3.656 2.480 33.280 1.00 88.44 83 VAL A N 1
ATOM 643 C CA . VAL A 1 83 ? -4.517 2.866 32.151 1.00 88.44 83 VAL A CA 1
ATOM 644 C C . VAL A 1 83 ? -3.720 3.054 30.857 1.00 88.44 83 VAL A C 1
ATOM 646 O O . VAL A 1 83 ? -4.141 2.580 29.807 1.00 88.44 83 VAL A O 1
ATOM 649 N N . MET A 1 84 ? -2.529 3.655 30.939 1.00 86.81 84 MET A N 1
ATOM 650 C CA . MET A 1 84 ? -1.644 3.831 29.787 1.00 86.81 84 MET A CA 1
ATOM 651 C C . MET A 1 84 ? -1.054 2.498 29.344 1.00 86.81 84 MET A C 1
ATOM 653 O O . MET A 1 84 ? -1.041 2.205 28.156 1.00 86.81 84 MET A O 1
ATOM 657 N N . ARG A 1 85 ? -0.652 1.631 30.280 1.00 86.12 85 ARG A N 1
ATOM 658 C CA . ARG A 1 85 ? -0.177 0.278 29.945 1.00 86.12 85 ARG A CA 1
ATOM 659 C C . ARG A 1 85 ? -1.250 -0.568 29.264 1.00 86.12 85 ARG A C 1
ATOM 661 O O . ARG A 1 85 ? -0.936 -1.306 28.334 1.00 86.12 85 ARG A O 1
ATOM 668 N N . ALA A 1 86 ? -2.499 -0.480 29.724 1.00 84.62 86 ALA A N 1
ATOM 669 C CA . ALA A 1 86 ? -3.629 -1.156 29.091 1.00 84.62 86 ALA A CA 1
ATOM 670 C C . ALA A 1 86 ?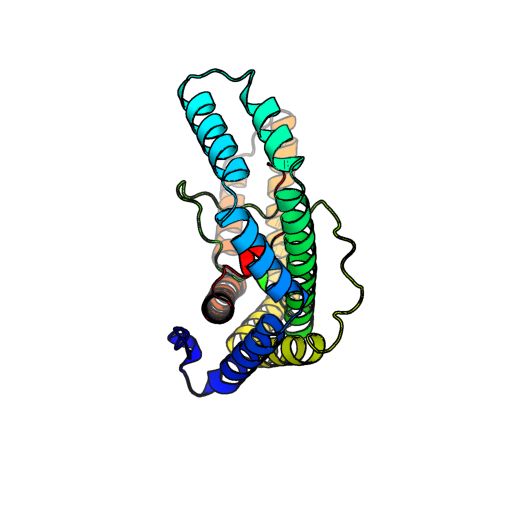 -3.860 -0.632 27.667 1.00 84.62 86 ALA A C 1
ATOM 672 O O . ALA A 1 86 ? -3.948 -1.433 26.739 1.00 84.62 86 ALA A O 1
ATOM 673 N N . TYR A 1 87 ? -3.851 0.692 27.490 1.00 85.81 87 TYR A N 1
ATOM 674 C CA . TYR A 1 87 ? -3.932 1.326 26.176 1.00 85.81 87 TYR A CA 1
ATOM 675 C C . TYR A 1 87 ? -2.794 0.900 25.245 1.00 85.81 87 TYR A C 1
ATOM 677 O O . TYR A 1 87 ? -3.060 0.468 24.133 1.00 85.81 87 TYR A O 1
ATOM 685 N N . ARG A 1 88 ? -1.536 0.916 25.702 1.00 85.00 88 ARG A N 1
ATOM 686 C CA . ARG A 1 88 ? -0.379 0.488 24.897 1.00 85.00 88 ARG A CA 1
ATOM 687 C C . ARG A 1 88 ? -0.478 -0.964 24.443 1.00 85.00 88 ARG A C 1
ATOM 689 O O . ARG A 1 88 ? -0.139 -1.272 23.307 1.00 85.00 88 ARG A O 1
ATOM 696 N N . ARG A 1 89 ? -0.960 -1.859 25.310 1.00 86.56 89 ARG A N 1
ATOM 697 C CA . ARG A 1 89 ? -1.190 -3.265 24.942 1.00 86.56 89 ARG A CA 1
ATOM 698 C C . ARG A 1 89 ? -2.284 -3.402 23.889 1.00 86.56 89 ARG A C 1
ATOM 700 O O . ARG A 1 89 ? -2.107 -4.161 22.943 1.00 86.56 89 ARG A O 1
ATOM 707 N N . ALA A 1 90 ? -3.388 -2.675 24.049 1.00 86.75 90 ALA A N 1
ATOM 708 C CA . ALA A 1 90 ? -4.476 -2.689 23.080 1.00 86.75 90 ALA A CA 1
ATOM 709 C C . ALA A 1 90 ? -4.043 -2.074 21.737 1.00 86.75 90 ALA A C 1
ATOM 711 O O . ALA A 1 90 ? -4.303 -2.658 20.691 1.00 86.75 90 ALA A O 1
ATOM 712 N N . GLU A 1 91 ? -3.297 -0.964 21.771 1.00 87.00 91 GLU A N 1
ATOM 713 C CA . GLU A 1 91 ? -2.669 -0.340 20.602 1.00 87.00 91 GLU A CA 1
ATOM 714 C C . GLU A 1 91 ? -1.755 -1.339 19.879 1.00 87.00 91 GLU A C 1
ATOM 716 O O . GLU A 1 91 ? -1.862 -1.522 18.672 1.00 87.00 91 GLU A O 1
ATOM 721 N N . GLN A 1 92 ? -0.885 -2.043 20.602 1.00 86.25 92 GLN A N 1
ATOM 722 C CA . GLN A 1 92 ? 0.001 -3.034 19.995 1.00 86.25 92 GLN A CA 1
ATOM 723 C C . GLN A 1 92 ? -0.771 -4.195 19.349 1.00 86.25 92 GLN A C 1
ATOM 725 O O . GLN A 1 92 ? -0.401 -4.634 18.262 1.00 86.25 92 GLN A O 1
ATOM 730 N N . ALA A 1 93 ? -1.846 -4.669 19.986 1.00 86.88 93 ALA A N 1
ATOM 731 C CA . ALA A 1 93 ? -2.680 -5.745 19.454 1.00 86.88 93 ALA A CA 1
ATOM 732 C C . ALA A 1 93 ? -3.402 -5.337 18.158 1.00 86.88 93 ALA A C 1
ATOM 734 O O . ALA A 1 93 ? -3.356 -6.074 17.175 1.00 86.88 93 ALA A O 1
ATOM 735 N N . VAL A 1 94 ? -4.011 -4.145 18.112 1.00 88.31 94 VAL A N 1
ATOM 736 C CA . VAL A 1 94 ? -4.672 -3.662 16.887 1.00 88.31 94 VAL A CA 1
ATOM 737 C C . VAL A 1 94 ? -3.663 -3.369 15.775 1.00 88.31 94 VAL A C 1
ATOM 739 O O . VAL A 1 94 ? -3.914 -3.708 14.621 1.00 88.31 94 VAL A O 1
ATOM 742 N N . ARG A 1 95 ? -2.490 -2.809 16.106 1.00 86.31 95 ARG A N 1
ATOM 743 C CA . ARG A 1 95 ? -1.413 -2.584 15.129 1.00 86.31 95 ARG A CA 1
ATOM 744 C C . ARG A 1 95 ? -0.984 -3.895 14.484 1.00 86.31 95 ARG A C 1
ATOM 746 O O . ARG A 1 95 ? -0.907 -3.989 13.266 1.00 86.31 95 ARG A O 1
ATOM 753 N N . PHE A 1 96 ? -0.769 -4.921 15.302 1.00 85.75 96 PHE A N 1
ATOM 754 C CA . PHE A 1 96 ? -0.429 -6.259 14.834 1.00 85.75 96 PHE A CA 1
ATOM 755 C C . PHE A 1 96 ? -1.476 -6.824 13.867 1.00 85.75 96 PHE A C 1
ATOM 757 O O . PHE A 1 96 ? -1.121 -7.292 12.785 1.00 85.75 96 PHE A O 1
ATOM 764 N N . LEU A 1 97 ? -2.760 -6.724 14.228 1.00 89.50 97 LEU A N 1
ATOM 765 C CA . LEU A 1 97 ? -3.869 -7.143 13.375 1.00 89.50 97 LEU A CA 1
ATOM 766 C C . LEU A 1 97 ? -3.862 -6.391 12.035 1.00 89.50 97 LEU A C 1
ATOM 768 O O . LEU A 1 97 ? -3.927 -7.010 10.975 1.00 89.50 97 LEU A O 1
ATOM 772 N N . PHE A 1 98 ? -3.744 -5.064 12.063 1.00 89.81 98 PHE A N 1
ATOM 773 C CA . PHE A 1 98 ? -3.819 -4.239 10.855 1.00 89.81 98 PHE A CA 1
ATOM 774 C C . PHE A 1 98 ? -2.607 -4.437 9.944 1.00 89.81 98 PHE A C 1
ATOM 776 O O . PHE A 1 98 ? -2.765 -4.501 8.725 1.00 89.81 98 PHE A O 1
ATOM 783 N N . SER A 1 99 ? -1.408 -4.597 10.508 1.00 86.75 99 SER A N 1
ATOM 784 C CA . SER A 1 99 ? -0.218 -4.956 9.734 1.00 86.75 99 SER A CA 1
ATOM 785 C C . SER A 1 99 ? -0.370 -6.327 9.064 1.00 86.75 99 SER A C 1
ATOM 787 O O . SER A 1 99 ? -0.019 -6.464 7.894 1.00 86.75 99 SER A O 1
ATOM 789 N N . ALA A 1 100 ? -0.939 -7.324 9.752 1.00 88.69 100 ALA A N 1
ATOM 790 C CA . ALA A 1 100 ? -1.211 -8.636 9.159 1.00 88.69 100 ALA A CA 1
ATOM 791 C C . ALA A 1 100 ? -2.263 -8.560 8.032 1.00 88.69 100 ALA A C 1
ATOM 793 O O . ALA A 1 100 ? -2.090 -9.180 6.984 1.00 88.69 100 ALA A O 1
ATOM 794 N N . VAL A 1 101 ? -3.308 -7.740 8.197 1.00 92.19 101 VAL A N 1
ATOM 795 C CA . VAL A 1 101 ? -4.296 -7.449 7.140 1.00 92.19 101 VAL A CA 1
ATOM 796 C C . VAL A 1 101 ? -3.646 -6.820 5.917 1.00 92.19 101 VAL A C 1
ATOM 798 O O . VAL A 1 101 ? -3.880 -7.279 4.801 1.00 92.19 101 VAL A O 1
ATOM 801 N N . VAL A 1 102 ? -2.801 -5.805 6.107 1.00 90.44 102 VAL A N 1
ATOM 802 C CA . VAL A 1 102 ? -2.068 -5.178 5.001 1.00 90.44 102 VAL A CA 1
ATOM 803 C C . VAL A 1 102 ? -1.220 -6.202 4.260 1.00 90.44 102 VAL A C 1
ATOM 805 O O . VAL A 1 102 ? -1.241 -6.218 3.035 1.00 90.44 102 VAL A O 1
ATOM 808 N N . GLN A 1 103 ? -0.504 -7.074 4.971 1.00 89.06 103 GLN A N 1
ATOM 809 C CA . GLN A 1 103 ? 0.305 -8.109 4.327 1.00 89.06 103 GLN A CA 1
ATOM 810 C C . GLN A 1 103 ? -0.536 -9.072 3.488 1.00 89.06 103 GLN A C 1
ATOM 812 O O . GLN A 1 103 ? -0.126 -9.426 2.384 1.00 89.06 103 GLN A O 1
ATOM 817 N N . GLU A 1 104 ? -1.709 -9.472 3.979 1.00 92.31 104 GLU A N 1
ATOM 818 C CA . GLU A 1 104 ? -2.615 -10.354 3.241 1.00 92.31 104 GLU A CA 1
ATOM 819 C C . GLU A 1 104 ? -3.180 -9.677 1.983 1.00 92.31 104 GLU A C 1
ATOM 821 O O . GLU A 1 104 ? -3.188 -10.283 0.907 1.00 92.31 104 GLU A O 1
ATOM 826 N N . ILE A 1 105 ? -3.579 -8.402 2.093 1.00 93.31 105 ILE A N 1
ATOM 827 C CA . ILE A 1 105 ? -4.025 -7.590 0.952 1.00 93.31 105 ILE A CA 1
ATOM 828 C C . ILE A 1 105 ? -2.896 -7.470 -0.070 1.00 93.31 105 ILE A C 1
ATOM 830 O O . ILE A 1 105 ? -3.117 -7.774 -1.238 1.00 93.31 105 ILE A O 1
ATOM 834 N N . SER A 1 106 ? -1.690 -7.078 0.355 1.00 92.19 106 SER A N 1
ATOM 835 C CA . SER A 1 106 ? -0.528 -6.917 -0.527 1.00 92.19 106 SER A CA 1
ATOM 836 C C . SER A 1 106 ? -0.178 -8.220 -1.246 1.00 92.19 106 SER A C 1
ATOM 838 O O . SER A 1 106 ? 0.041 -8.230 -2.458 1.00 92.19 106 SER A O 1
ATOM 840 N N . ARG A 1 107 ? -0.165 -9.344 -0.514 1.00 92.25 107 ARG A N 1
ATOM 841 C CA . ARG A 1 107 ? 0.121 -10.670 -1.077 1.00 92.25 107 ARG A CA 1
ATOM 842 C C . ARG A 1 107 ? -0.900 -11.049 -2.145 1.00 92.25 107 ARG A C 1
ATOM 844 O O . ARG A 1 107 ? -0.510 -11.505 -3.215 1.00 92.25 107 ARG A O 1
ATOM 851 N N . SER A 1 108 ? -2.182 -10.852 -1.855 1.00 94.94 108 SER A N 1
ATOM 852 C CA . SER A 1 108 ? -3.275 -11.218 -2.760 1.00 94.94 108 SER A CA 1
ATOM 853 C C . SER A 1 108 ? -3.388 -10.260 -3.955 1.00 94.94 108 SER A C 1
ATOM 855 O O . SER A 1 108 ? -3.677 -10.700 -5.063 1.00 94.94 108 SER A O 1
ATOM 857 N N . ALA A 1 109 ? -3.097 -8.969 -3.761 1.00 92.88 109 ALA A N 1
ATOM 858 C CA . ALA A 1 109 ? -3.048 -7.965 -4.824 1.00 92.88 109 ALA A CA 1
ATOM 859 C C . ALA A 1 109 ? -1.845 -8.157 -5.764 1.00 92.88 109 ALA A C 1
ATOM 861 O O . ALA A 1 109 ? -1.911 -7.806 -6.943 1.00 92.88 109 ALA A O 1
ATOM 862 N N . GLY A 1 110 ? -0.744 -8.718 -5.253 1.00 91.69 110 GLY A N 1
ATOM 863 C CA . GLY A 1 110 ? 0.524 -8.859 -5.973 1.00 91.69 110 GLY A CA 1
ATOM 864 C C . GLY A 1 110 ? 1.359 -7.574 -6.023 1.00 91.69 110 GLY A C 1
ATOM 865 O O . GLY A 1 110 ? 2.361 -7.531 -6.733 1.00 91.69 110 GLY A O 1
ATOM 866 N N . VAL A 1 111 ? 0.959 -6.541 -5.279 1.00 90.00 111 VAL A N 1
ATOM 867 C CA . VAL A 1 111 ? 1.634 -5.240 -5.151 1.00 90.00 111 VAL A CA 1
ATOM 868 C C . VAL A 1 111 ? 1.559 -4.773 -3.696 1.00 90.00 111 VAL A C 1
ATOM 870 O O . VAL A 1 111 ? 0.587 -5.074 -3.005 1.00 90.00 111 VAL A O 1
ATOM 873 N N . ASP A 1 112 ? 2.569 -4.045 -3.209 1.00 87.38 112 ASP A N 1
ATOM 874 C CA . ASP A 1 112 ? 2.575 -3.555 -1.824 1.00 87.38 112 ASP A CA 1
ATOM 875 C C . ASP 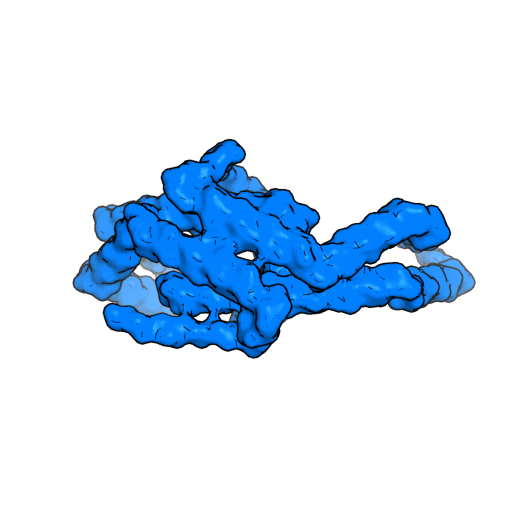A 1 112 ? 1.479 -2.500 -1.616 1.00 87.38 112 ASP A C 1
ATOM 877 O O . ASP A 1 112 ? 1.500 -1.430 -2.222 1.00 87.38 112 ASP A O 1
ATOM 881 N N . PHE A 1 113 ? 0.512 -2.794 -0.749 1.00 84.56 113 PHE A N 1
ATOM 882 C CA . PHE A 1 113 ? -0.602 -1.902 -0.477 1.00 84.56 113 PHE A CA 1
ATOM 883 C C . PHE A 1 113 ? -0.167 -0.551 0.100 1.00 84.56 113 PHE A C 1
ATOM 885 O O . PHE A 1 113 ? -0.601 0.488 -0.390 1.00 84.56 113 PHE A O 1
ATOM 892 N N . LEU A 1 114 ? 0.700 -0.532 1.115 1.00 80.25 114 LEU A N 1
ATOM 893 C CA . LEU A 1 114 ? 1.053 0.717 1.797 1.00 80.25 114 LEU A CA 1
ATOM 894 C C . LEU A 1 114 ? 2.073 1.550 1.023 1.00 80.25 114 LEU A C 1
ATOM 896 O O . LEU A 1 114 ? 2.055 2.771 1.165 1.00 80.25 114 LEU A O 1
ATOM 900 N N . GLU A 1 115 ? 2.919 0.934 0.194 1.00 79.94 115 GLU A N 1
ATOM 901 C CA . GLU A 1 115 ? 3.823 1.679 -0.695 1.00 79.94 115 GLU A CA 1
ATOM 902 C C . GLU A 1 115 ? 3.052 2.564 -1.689 1.00 79.94 115 GLU A C 1
ATOM 904 O O . GLU A 1 115 ? 3.526 3.634 -2.078 1.00 79.94 115 GLU A O 1
ATOM 909 N N . HIS A 1 116 ? 1.848 2.134 -2.074 1.00 75.06 116 HIS A N 1
ATOM 910 C CA . HIS A 1 116 ? 1.021 2.829 -3.055 1.00 75.06 116 HIS A CA 1
ATOM 911 C C . HIS A 1 116 ? -0.090 3.683 -2.419 1.00 75.06 116 HIS A C 1
ATOM 913 O O . HIS A 1 116 ? -0.806 4.382 -3.125 1.00 75.06 116 HIS A O 1
ATOM 919 N N . VAL A 1 117 ? -0.241 3.715 -1.095 1.00 75.50 117 VAL A N 1
ATOM 920 C CA . VAL A 1 117 ? -1.101 4.722 -0.451 1.00 75.50 117 VAL A CA 1
ATOM 921 C C . VAL A 1 117 ? -0.337 6.046 -0.408 1.00 75.50 117 VAL A C 1
ATOM 923 O O . VAL A 1 117 ? 0.816 6.074 0.024 1.00 75.50 117 VAL A O 1
ATOM 926 N N . HIS A 1 118 ? -0.963 7.155 -0.825 1.00 61.84 118 HIS A N 1
ATOM 927 C CA . HIS A 1 118 ? -0.369 8.482 -0.651 1.00 61.84 118 HIS A CA 1
ATOM 928 C C . HIS A 1 118 ? 0.056 8.655 0.809 1.00 61.84 118 HIS A C 1
ATOM 930 O O . HIS A 1 118 ? -0.769 8.621 1.725 1.00 61.84 118 HIS A O 1
ATOM 936 N N . GLN A 1 119 ? 1.357 8.839 1.034 1.00 55.28 119 GLN A N 1
ATOM 937 C CA . GLN A 1 119 ? 1.840 9.237 2.344 1.00 55.28 119 GLN A CA 1
ATOM 938 C C . GLN A 1 119 ? 1.265 10.622 2.630 1.00 55.28 119 GLN A C 1
ATOM 940 O O . GLN A 1 119 ? 1.569 11.577 1.914 1.00 55.28 119 GLN A O 1
ATOM 945 N N . GLU A 1 120 ? 0.431 10.740 3.664 1.00 47.56 120 GLU A N 1
ATOM 946 C CA . GLU A 1 120 ? 0.101 12.051 4.208 1.00 47.56 120 GLU A CA 1
ATOM 947 C C . GLU A 1 120 ? 1.417 12.757 4.549 1.00 47.56 120 GLU A C 1
ATOM 949 O O . GLU A 1 120 ? 2.220 12.274 5.354 1.00 47.56 120 GLU A O 1
ATOM 954 N N . MET A 1 121 ? 1.665 13.881 3.877 1.00 37.81 121 MET A N 1
ATOM 955 C CA . MET A 1 121 ? 2.750 14.774 4.240 1.00 37.81 121 MET A CA 1
ATOM 956 C C . MET A 1 121 ? 2.465 15.280 5.650 1.00 37.81 121 MET A C 1
ATOM 958 O O . MET A 1 121 ? 1.391 15.814 5.932 1.00 37.81 121 MET A O 1
ATOM 962 N N . ASN A 1 122 ? 3.435 15.140 6.546 1.00 41.31 122 ASN A N 1
ATOM 963 C CA . ASN A 1 122 ? 3.375 15.858 7.812 1.00 41.31 122 ASN A CA 1
ATOM 964 C C . ASN A 1 122 ? 3.370 17.380 7.539 1.00 41.31 122 ASN A C 1
ATOM 966 O O . ASN A 1 122 ? 3.733 17.834 6.454 1.00 41.31 122 ASN A O 1
ATOM 970 N N . ALA A 1 123 ? 2.967 18.191 8.525 1.00 33.81 123 ALA A N 1
ATOM 971 C CA . ALA A 1 123 ? 2.790 19.649 8.389 1.00 33.81 123 ALA A CA 1
ATOM 972 C C . ALA A 1 123 ? 4.034 20.426 7.885 1.00 33.81 123 ALA A C 1
ATOM 974 O O . ALA A 1 123 ? 3.944 21.617 7.597 1.00 33.81 123 ALA A O 1
ATOM 975 N N . CYS A 1 124 ? 5.184 19.757 7.771 1.00 33.66 124 CYS A N 1
ATOM 976 C CA . CYS A 1 124 ? 6.454 20.290 7.295 1.00 33.66 124 CYS A CA 1
ATOM 977 C C . CYS A 1 124 ? 6.820 19.834 5.865 1.00 33.66 124 CYS A C 1
ATOM 979 O O . CYS A 1 124 ? 7.924 20.128 5.416 1.00 33.66 124 CYS A O 1
ATOM 981 N N . GLY A 1 125 ? 5.938 19.118 5.155 1.00 31.28 125 GLY A N 1
ATOM 982 C CA . GLY A 1 125 ? 6.155 18.705 3.762 1.00 31.28 125 GLY A CA 1
ATOM 983 C C . GLY A 1 125 ? 7.197 17.599 3.570 1.00 31.28 125 GLY A C 1
ATOM 984 O O . GLY A 1 125 ? 7.707 17.438 2.464 1.00 31.28 125 GLY A O 1
ATOM 985 N N . MET A 1 126 ? 7.528 16.843 4.623 1.00 29.00 126 MET A N 1
ATOM 986 C CA . MET A 1 126 ? 8.467 15.726 4.533 1.00 29.00 126 MET A CA 1
ATOM 987 C C . MET A 1 126 ? 7.699 14.412 4.323 1.00 29.00 126 MET A C 1
ATOM 989 O O . MET A 1 126 ? 6.705 14.169 5.016 1.00 29.00 126 MET A O 1
ATOM 993 N N . PRO A 1 127 ? 8.149 13.528 3.416 1.00 38.31 127 PRO A N 1
ATOM 994 C CA . PRO A 1 127 ? 7.629 12.170 3.369 1.00 38.31 127 PRO A CA 1
ATOM 995 C C . PRO A 1 127 ? 7.927 11.492 4.709 1.00 38.31 127 PRO A C 1
ATOM 997 O O . PRO A 1 127 ? 9.037 11.589 5.244 1.00 38.31 127 PRO A O 1
ATOM 1000 N N . VAL A 1 128 ? 6.930 10.824 5.286 1.00 43.69 128 VAL A N 1
ATOM 1001 C CA . VAL A 1 128 ? 7.147 9.990 6.470 1.00 43.69 128 VAL A CA 1
ATOM 1002 C C . VAL A 1 128 ? 7.886 8.747 5.984 1.00 43.69 128 VAL A C 1
ATOM 1004 O O . VAL A 1 128 ? 7.271 7.788 5.525 1.00 43.69 128 VAL A O 1
ATOM 1007 N N . HIS A 1 129 ? 9.220 8.797 6.025 1.00 34.59 129 HIS A N 1
ATOM 1008 C CA . HIS A 1 129 ? 10.069 7.668 5.667 1.00 34.59 129 HIS A CA 1
ATOM 1009 C C . HIS A 1 129 ? 9.675 6.439 6.493 1.00 34.59 129 HIS A C 1
ATOM 1011 O O . HIS A 1 129 ? 9.782 6.429 7.720 1.00 34.59 129 HIS A O 1
ATOM 1017 N N . VAL A 1 130 ? 9.223 5.398 5.795 1.00 41.19 130 VAL A N 1
ATOM 1018 C CA . VAL A 1 130 ? 9.001 4.064 6.350 1.00 41.19 130 VAL A CA 1
ATOM 1019 C C . VAL A 1 130 ? 10.381 3.459 6.600 1.00 41.19 130 VAL A C 1
ATOM 1021 O O . VAL A 1 130 ? 11.048 3.016 5.670 1.00 41.19 130 VAL A O 1
ATOM 1024 N N . VAL A 1 131 ? 10.856 3.510 7.845 1.00 37.72 131 VAL A N 1
ATOM 1025 C CA . VAL A 1 131 ? 12.085 2.818 8.256 1.00 37.72 131 VAL A CA 1
ATOM 1026 C C . VAL A 1 131 ? 11.720 1.372 8.585 1.00 37.72 131 VAL A C 1
ATOM 1028 O O . VAL A 1 131 ? 10.954 1.096 9.508 1.00 37.72 131 VAL A O 1
ATOM 1031 N N . SER A 1 132 ? 12.255 0.441 7.801 1.00 44.09 132 SER A N 1
ATOM 1032 C CA . SER A 1 132 ? 11.841 -0.963 7.768 1.00 44.09 132 SER A CA 1
ATOM 1033 C C . SER A 1 132 ? 12.441 -1.883 8.845 1.00 44.09 132 SER A C 1
ATOM 1035 O O . SER A 1 132 ? 12.247 -3.087 8.739 1.00 44.09 132 SER A O 1
ATOM 1037 N N . ASP A 1 133 ? 13.016 -1.423 9.966 1.00 37.09 133 ASP A N 1
ATOM 1038 C CA . ASP A 1 133 ? 14.009 -2.281 10.672 1.00 37.09 133 ASP A CA 1
ATOM 1039 C C . ASP A 1 133 ? 13.669 -2.997 12.006 1.00 37.09 133 ASP A C 1
ATOM 1041 O O . ASP A 1 133 ? 14.437 -3.851 12.426 1.00 37.09 133 ASP A O 1
ATOM 1045 N N . GLU A 1 134 ? 12.510 -2.829 12.650 1.00 40.81 134 GLU A N 1
ATOM 1046 C CA . GLU A 1 134 ? 12.081 -3.727 13.762 1.00 40.81 134 GLU A CA 1
ATOM 1047 C C . GLU A 1 134 ? 11.071 -4.827 13.377 1.00 40.81 134 GLU A C 1
ATOM 1049 O O . GLU A 1 134 ? 9.897 -4.577 13.118 1.00 40.81 134 GLU A O 1
ATOM 1054 N N . VAL A 1 135 ? 11.490 -6.085 13.321 1.00 41.72 135 VAL A N 1
ATOM 1055 C CA . VAL A 1 135 ? 10.576 -7.213 13.079 1.00 41.72 135 VAL A CA 1
ATOM 1056 C C . VAL A 1 135 ? 9.576 -7.320 14.243 1.00 41.72 135 VAL A C 1
ATOM 1058 O O . VAL A 1 135 ? 9.858 -7.927 15.272 1.00 41.72 135 VAL A O 1
ATOM 1061 N N . LEU A 1 136 ? 8.379 -6.740 14.093 1.00 50.41 136 LEU A N 1
ATOM 1062 C CA . LEU A 1 136 ? 7.195 -7.283 14.754 1.00 50.41 136 LEU A CA 1
ATOM 1063 C C . LEU A 1 136 ? 7.109 -8.730 14.263 1.00 50.41 136 LEU A C 1
ATOM 1065 O O . LEU A 1 136 ? 7.077 -8.948 13.053 1.00 50.41 136 LEU A O 1
ATOM 1069 N N . ASN A 1 137 ? 7.137 -9.701 15.179 1.00 53.06 137 ASN A N 1
ATOM 1070 C CA . ASN A 1 137 ? 6.899 -11.117 14.881 1.00 53.06 137 ASN A CA 1
ATOM 1071 C C . ASN A 1 137 ? 5.447 -11.292 14.422 1.00 53.06 137 ASN A C 1
ATOM 1073 O O . ASN A 1 137 ? 4.628 -11.822 15.166 1.00 53.06 137 ASN A O 1
ATOM 1077 N N . LEU A 1 138 ? 5.121 -10.757 13.245 1.00 58.94 138 LEU A N 1
ATOM 1078 C CA . LEU A 1 138 ? 3.812 -10.829 12.624 1.00 58.94 138 LEU A CA 1
ATOM 1079 C C . LEU A 1 138 ? 3.442 -12.302 12.463 1.00 58.94 138 LEU A C 1
ATOM 1081 O O . LEU A 1 138 ? 4.321 -13.142 12.242 1.00 58.94 138 LEU A O 1
ATOM 1085 N N . PRO A 1 139 ? 2.161 -12.638 12.642 1.00 59.34 139 PRO A N 1
ATOM 1086 C CA . PRO A 1 139 ? 1.754 -14.021 12.584 1.00 59.34 139 PRO A CA 1
ATOM 1087 C C . PRO A 1 139 ? 1.953 -14.491 11.140 1.00 59.34 139 PRO A C 1
ATOM 1089 O O . PRO A 1 139 ? 1.654 -13.767 10.192 1.00 59.34 139 PRO A O 1
ATOM 1092 N N . GLU A 1 140 ? 2.467 -15.706 10.966 1.00 63.25 140 GLU A N 1
ATOM 1093 C CA . GLU A 1 140 ? 2.742 -16.270 9.636 1.00 63.25 140 GLU A CA 1
ATOM 1094 C C . GLU A 1 140 ? 1.467 -16.334 8.771 1.00 63.25 140 GLU A C 1
ATOM 1096 O O . GLU A 1 140 ? 1.521 -16.283 7.542 1.00 63.25 140 GLU A O 1
ATOM 1101 N N . THR A 1 141 ? 0.303 -16.376 9.431 1.00 72.50 141 THR A N 1
ATOM 1102 C CA . THR A 1 141 ? -1.025 -16.306 8.823 1.00 72.50 141 THR A CA 1
ATOM 1103 C C . THR A 1 141 ? -1.940 -15.382 9.627 1.00 72.50 141 THR A C 1
ATOM 1105 O O . THR A 1 141 ? -1.925 -15.384 10.860 1.00 72.50 141 THR A O 1
ATOM 1108 N N . LEU A 1 142 ? -2.738 -14.578 8.925 1.00 82.88 142 LEU A N 1
ATOM 1109 C CA . LEU A 1 142 ? -3.788 -13.770 9.535 1.00 82.88 142 LEU A CA 1
ATOM 1110 C C . LEU A 1 142 ? -4.907 -14.709 10.030 1.00 82.88 142 LEU A C 1
ATOM 1112 O O . LEU A 1 142 ? -5.352 -15.558 9.256 1.00 82.88 142 LEU A O 1
ATOM 1116 N N . PRO A 1 143 ? -5.354 -14.618 11.295 1.00 80.88 143 PRO A N 1
ATOM 1117 C CA . PRO A 1 143 ? -6.421 -15.478 11.790 1.00 80.88 143 PRO A CA 1
ATOM 1118 C C . PRO A 1 143 ? -7.778 -15.131 11.160 1.00 80.88 143 PRO A C 1
ATOM 1120 O O . PRO A 1 143 ? -8.061 -13.980 10.815 1.00 80.88 143 PRO A O 1
ATOM 1123 N N . GLU A 1 144 ? -8.646 -16.136 11.052 1.00 82.69 144 GLU A N 1
ATOM 1124 C CA . GLU A 1 144 ? -10.074 -15.913 10.808 1.00 82.69 144 GLU A CA 1
ATOM 1125 C C . GLU A 1 144 ? -10.690 -15.135 11.987 1.00 82.69 144 GLU A C 1
ATOM 1127 O O . GLU A 1 144 ? -10.272 -15.346 13.130 1.00 82.69 144 GLU A O 1
ATOM 1132 N N . PRO A 1 145 ? -11.672 -14.246 11.750 1.00 87.94 145 PRO A N 1
ATOM 1133 C CA . PRO A 1 145 ? -12.439 -14.052 10.511 1.00 87.94 145 PRO A CA 1
ATOM 1134 C C . PRO A 1 145 ? -11.859 -13.005 9.537 1.00 87.94 145 PRO A C 1
ATOM 1136 O O . PRO A 1 145 ? -12.550 -12.576 8.615 1.00 87.94 145 PRO A O 1
ATOM 1139 N N . TYR A 1 146 ? -10.626 -12.531 9.743 1.00 90.81 146 TYR A N 1
ATOM 1140 C CA . TYR A 1 146 ? -10.078 -11.385 9.000 1.00 90.81 146 TYR A CA 1
ATOM 1141 C C . TYR A 1 146 ? -9.380 -11.780 7.692 1.00 90.81 146 TYR A C 1
ATOM 1143 O O . TYR A 1 146 ? -9.285 -10.967 6.769 1.00 90.81 146 TYR A O 1
ATOM 1151 N N . ALA A 1 147 ? -8.910 -13.026 7.604 1.00 91.19 147 ALA A N 1
ATOM 1152 C CA . ALA A 1 147 ? -8.173 -13.544 6.455 1.00 91.19 147 ALA A CA 1
ATOM 1153 C C . ALA A 1 147 ? -8.992 -13.534 5.164 1.00 91.19 147 ALA A C 1
ATOM 1155 O O . ALA A 1 147 ? -8.533 -13.016 4.148 1.00 91.19 147 ALA A O 1
ATOM 1156 N N . GLU A 1 148 ? -10.210 -14.072 5.194 1.00 93.75 148 GLU A N 1
ATOM 1157 C CA . GLU A 1 148 ? -11.067 -14.138 4.011 1.00 93.75 148 GLU A CA 1
ATOM 1158 C C . GLU A 1 148 ? -11.458 -12.741 3.475 1.00 93.75 148 GLU A C 1
ATOM 1160 O O . GLU A 1 148 ? -11.274 -12.509 2.277 1.00 93.75 148 GLU A O 1
ATOM 1165 N N . PRO A 1 149 ? -11.923 -11.767 4.289 1.00 95.31 149 PRO A N 1
ATOM 1166 C CA . PRO A 1 149 ? -12.182 -10.406 3.812 1.00 95.31 149 PRO A CA 1
ATOM 1167 C C . PRO A 1 149 ? -10.939 -9.697 3.258 1.00 95.31 149 PRO A C 1
ATOM 1169 O O . PRO A 1 149 ? -11.029 -9.046 2.216 1.00 95.31 149 PRO A O 1
ATOM 1172 N N . ALA A 1 150 ? -9.780 -9.842 3.912 1.00 95.31 150 ALA A N 1
ATOM 1173 C CA . ALA A 1 150 ? -8.530 -9.231 3.454 1.00 95.31 150 ALA A CA 1
ATOM 1174 C C . ALA A 1 150 ? -8.076 -9.813 2.106 1.00 95.31 150 ALA A C 1
ATOM 1176 O O . ALA A 1 150 ? -7.742 -9.063 1.185 1.00 95.31 150 ALA A O 1
ATOM 1177 N N . ARG A 1 151 ? -8.147 -11.141 1.957 1.00 95.88 151 ARG A N 1
ATOM 1178 C CA . ARG A 1 151 ? -7.850 -11.837 0.701 1.00 95.88 151 ARG A CA 1
ATOM 1179 C C . ARG A 1 151 ? -8.811 -11.438 -0.412 1.00 95.88 151 ARG A C 1
ATOM 1181 O O . ARG A 1 151 ? -8.350 -11.085 -1.490 1.00 95.88 151 ARG A O 1
ATOM 1188 N N . ARG A 1 152 ? -10.123 -11.379 -0.151 1.00 96.88 152 ARG A N 1
ATOM 1189 C CA . ARG A 1 152 ? -11.111 -10.905 -1.141 1.00 96.88 152 ARG A CA 1
ATOM 1190 C C . ARG A 1 152 ? -10.842 -9.480 -1.605 1.00 96.88 152 ARG A C 1
ATOM 1192 O O . ARG A 1 152 ? -10.997 -9.193 -2.790 1.00 96.88 152 ARG A O 1
ATOM 1199 N N . LEU A 1 153 ? -10.446 -8.585 -0.697 1.00 97.88 153 LEU A N 1
ATOM 1200 C CA . LEU A 1 153 ? -10.059 -7.227 -1.075 1.00 97.88 153 LEU A CA 1
ATOM 1201 C C . LEU A 1 153 ? -8.807 -7.239 -1.953 1.00 97.88 153 LEU A C 1
ATOM 1203 O O . LEU A 1 153 ? -8.804 -6.607 -3.006 1.00 97.88 153 LEU A O 1
ATOM 1207 N N . GLY A 1 154 ? -7.773 -7.984 -1.562 1.00 96.56 154 GLY A N 1
ATOM 1208 C CA . GLY A 1 154 ? -6.562 -8.112 -2.367 1.00 96.56 154 GLY A CA 1
ATOM 1209 C C . GLY A 1 154 ? -6.820 -8.733 -3.745 1.00 96.56 154 GLY A C 1
ATOM 1210 O O . GLY A 1 154 ? -6.318 -8.219 -4.734 1.00 96.56 154 GLY A O 1
ATOM 1211 N N . GLU A 1 155 ? -7.670 -9.754 -3.853 1.00 97.75 155 GLU A N 1
ATOM 1212 C CA . GLU A 1 155 ? -8.086 -10.347 -5.132 1.00 97.75 155 GLU A CA 1
ATOM 1213 C C . GLU A 1 155 ? -8.898 -9.365 -5.993 1.00 97.75 155 GLU A C 1
ATOM 1215 O O . GLU A 1 155 ? -8.697 -9.282 -7.206 1.00 97.75 155 GLU A O 1
ATOM 1220 N N . ALA A 1 156 ? -9.805 -8.588 -5.392 1.00 97.88 156 ALA A N 1
ATOM 1221 C CA . ALA A 1 156 ? -10.552 -7.556 -6.110 1.00 97.88 156 ALA A CA 1
ATOM 1222 C C . ALA A 1 156 ? -9.624 -6.449 -6.638 1.00 97.88 156 ALA A C 1
ATOM 1224 O O . ALA A 1 156 ? -9.794 -5.993 -7.769 1.00 97.88 156 ALA A O 1
ATOM 1225 N N . LEU A 1 157 ? -8.618 -6.056 -5.848 1.00 97.75 157 LEU A N 1
ATOM 1226 C CA . LEU A 1 157 ? -7.565 -5.135 -6.273 1.00 97.75 157 LEU A CA 1
ATOM 1227 C C . LEU A 1 157 ? -6.708 -5.746 -7.380 1.00 97.75 157 LEU A C 1
ATOM 1229 O O . LEU A 1 157 ? -6.493 -5.088 -8.392 1.00 97.75 157 LEU A O 1
ATOM 1233 N N . HIS A 1 158 ? -6.277 -7.001 -7.238 1.00 97.38 158 HIS A N 1
ATOM 1234 C CA . HIS A 1 158 ? -5.497 -7.707 -8.253 1.00 97.38 158 HIS A CA 1
ATOM 1235 C C . HIS A 1 158 ? -6.201 -7.687 -9.605 1.00 97.38 158 HIS A C 1
ATOM 1237 O O . HIS A 1 158 ? -5.590 -7.373 -10.618 1.00 97.38 158 HIS A O 1
ATOM 1243 N N . ASN A 1 159 ? -7.499 -7.986 -9.620 1.00 97.44 159 ASN A N 1
ATOM 1244 C CA . ASN A 1 159 ? -8.296 -8.067 -10.841 1.00 97.44 159 ASN A CA 1
ATOM 1245 C C . ASN A 1 159 ? -8.716 -6.695 -11.400 1.00 97.44 159 ASN A C 1
ATOM 1247 O O . ASN A 1 159 ? -9.390 -6.640 -12.430 1.00 97.44 159 ASN A O 1
ATOM 1251 N N . SER A 1 160 ? -8.341 -5.593 -10.746 1.00 97.75 160 SER A N 1
ATOM 1252 C CA . SER A 1 160 ? -8.631 -4.251 -11.247 1.00 97.75 160 SER A CA 1
ATOM 1253 C C . SER A 1 160 ? -7.794 -3.917 -12.492 1.00 97.75 160 SER A C 1
ATOM 1255 O O . SER A 1 160 ? -6.634 -4.338 -12.589 1.00 97.75 160 SER A O 1
ATOM 1257 N N . PRO A 1 161 ? -8.339 -3.135 -13.444 1.00 96.94 161 PRO A N 1
ATOM 1258 C CA . PRO A 1 161 ? -7.581 -2.665 -14.602 1.00 96.94 161 PRO A CA 1
ATOM 1259 C C . PRO A 1 161 ? -6.287 -1.932 -14.227 1.00 96.94 161 PRO A C 1
ATOM 1261 O O . PRO A 1 161 ? -5.273 -2.119 -14.893 1.00 96.94 161 PRO A O 1
ATOM 1264 N N . GLU A 1 162 ? -6.305 -1.143 -13.150 1.00 96.81 162 GLU A N 1
ATOM 1265 C CA . GLU A 1 162 ? -5.167 -0.350 -12.680 1.00 96.81 162 GLU A CA 1
ATOM 1266 C C . GLU A 1 162 ? -3.997 -1.243 -12.249 1.00 96.81 162 GLU A C 1
ATOM 1268 O O . GLU A 1 162 ? -2.869 -1.070 -12.715 1.00 96.81 162 GLU A O 1
ATOM 1273 N N . VAL A 1 163 ? -4.264 -2.242 -11.398 1.00 96.56 163 VAL A N 1
ATOM 1274 C CA . VAL A 1 163 ? -3.224 -3.163 -10.913 1.00 96.56 163 VAL A CA 1
ATOM 1275 C C . VAL A 1 163 ? -2.731 -4.069 -12.037 1.00 96.56 163 VAL A C 1
ATOM 1277 O O . VAL A 1 163 ? -1.524 -4.273 -12.165 1.00 96.56 163 VAL A O 1
ATOM 1280 N N . GLN A 1 164 ? -3.621 -4.568 -12.901 1.00 97.88 164 GLN A N 1
ATOM 1281 C CA . GLN A 1 164 ? -3.210 -5.382 -14.049 1.00 97.88 164 GLN A CA 1
ATOM 1282 C C . GLN A 1 164 ? -2.331 -4.596 -15.030 1.00 97.88 164 GLN A C 1
ATOM 1284 O O . GLN A 1 164 ? -1.321 -5.125 -15.496 1.00 97.88 164 GLN A O 1
ATOM 1289 N N . ALA A 1 165 ? -2.669 -3.334 -15.316 1.00 96.44 165 ALA A N 1
ATOM 1290 C CA . ALA A 1 165 ? -1.853 -2.471 -16.167 1.00 96.44 165 ALA A CA 1
ATOM 1291 C C . ALA A 1 165 ? -0.459 -2.250 -15.564 1.00 96.44 165 ALA A C 1
ATOM 1293 O O . ALA A 1 165 ? 0.545 -2.412 -16.258 1.00 96.44 165 ALA A O 1
ATOM 1294 N N . TYR A 1 166 ? -0.385 -1.962 -14.264 1.00 96.88 166 TYR A N 1
ATOM 1295 C CA . TYR A 1 166 ? 0.888 -1.780 -13.574 1.00 96.88 166 TYR A CA 1
ATOM 1296 C C . TYR A 1 166 ? 1.747 -3.051 -13.566 1.00 96.88 166 TYR A C 1
ATOM 1298 O O . TYR A 1 166 ? 2.920 -3.000 -13.933 1.00 96.88 166 TYR A O 1
ATOM 1306 N N . LEU A 1 167 ? 1.167 -4.212 -13.249 1.00 96.19 167 LEU A N 1
ATOM 1307 C CA . LEU A 1 167 ? 1.876 -5.496 -13.282 1.00 96.19 167 LEU A CA 1
ATOM 1308 C C . LEU A 1 167 ? 2.371 -5.856 -14.691 1.00 96.19 167 LEU A C 1
ATOM 1310 O O . LEU A 1 167 ? 3.467 -6.404 -14.846 1.00 96.19 167 LEU A O 1
ATOM 1314 N N . ALA A 1 168 ? 1.587 -5.543 -15.725 1.00 97.31 168 ALA A N 1
ATOM 1315 C CA . ALA A 1 168 ? 1.987 -5.750 -17.112 1.00 97.31 168 ALA A CA 1
ATOM 1316 C C . ALA A 1 168 ? 3.181 -4.863 -17.495 1.00 97.31 168 ALA A C 1
ATOM 1318 O O . ALA A 1 168 ? 4.138 -5.357 -18.095 1.00 97.31 168 ALA A O 1
ATOM 1319 N N . VAL A 1 169 ? 3.165 -3.583 -17.107 1.00 96.75 169 VAL A N 1
ATOM 1320 C CA . VAL A 1 169 ? 4.282 -2.669 -17.372 1.00 96.75 169 VAL A CA 1
ATOM 1321 C C . VAL A 1 169 ? 5.526 -3.060 -16.576 1.00 96.75 169 VAL A C 1
ATOM 1323 O O . VAL A 1 169 ? 6.605 -3.113 -17.159 1.00 96.75 169 VAL A O 1
ATOM 1326 N N . GLN A 1 170 ? 5.401 -3.435 -15.299 1.00 94.56 170 GLN A N 1
ATOM 1327 C CA . GLN A 1 170 ? 6.537 -3.942 -14.517 1.00 94.56 170 GLN A CA 1
ATOM 1328 C C . GLN A 1 170 ? 7.189 -5.166 -15.168 1.00 94.56 170 GLN A C 1
ATOM 1330 O O . GLN A 1 170 ? 8.416 -5.301 -15.169 1.00 94.56 170 GLN A O 1
ATOM 1335 N N . ARG A 1 171 ? 6.380 -6.073 -15.733 1.00 95.88 171 ARG A N 1
ATOM 1336 C CA . ARG A 1 171 ? 6.898 -7.216 -16.490 1.00 95.88 171 ARG A CA 1
ATOM 1337 C C . ARG A 1 171 ? 7.644 -6.753 -17.740 1.00 95.88 171 ARG A C 1
ATOM 1339 O O . ARG A 1 171 ? 8.771 -7.190 -17.944 1.00 95.88 171 ARG A O 1
ATOM 1346 N N . ALA A 1 172 ? 7.062 -5.841 -18.518 1.00 96.56 172 ALA A N 1
ATOM 1347 C CA . ALA A 1 172 ? 7.701 -5.296 -19.714 1.00 96.56 172 ALA A CA 1
ATOM 1348 C C . ALA A 1 172 ? 9.033 -4.595 -19.393 1.00 96.56 172 ALA A C 1
ATOM 1350 O O . ALA A 1 172 ? 10.029 -4.861 -20.053 1.00 96.56 172 ALA A O 1
ATOM 1351 N N . VAL A 1 173 ? 9.082 -3.769 -18.341 1.00 94.50 173 VAL A N 1
ATOM 1352 C CA . VAL A 1 173 ? 10.309 -3.107 -17.859 1.00 94.50 173 VAL A CA 1
ATOM 1353 C C . VAL A 1 173 ? 11.381 -4.129 -17.478 1.00 94.50 173 VAL A C 1
ATOM 1355 O O . VAL A 1 173 ? 12.551 -3.941 -17.802 1.00 94.50 173 VAL A O 1
ATOM 1358 N N . ARG A 1 174 ? 10.998 -5.223 -16.809 1.00 94.00 174 ARG A N 1
ATOM 1359 C CA . ARG A 1 174 ? 11.925 -6.291 -16.401 1.00 94.00 174 ARG A CA 1
ATOM 1360 C C . ARG A 1 174 ? 12.464 -7.095 -17.584 1.00 94.00 174 ARG A C 1
ATOM 1362 O O . ARG A 1 174 ? 13.597 -7.564 -17.533 1.00 94.00 174 ARG A O 1
ATOM 1369 N N . GLU A 1 175 ? 11.642 -7.296 -18.606 1.00 96.12 175 GLU A N 1
ATOM 1370 C CA . GLU A 1 175 ? 11.977 -8.082 -19.797 1.00 96.12 175 GLU A CA 1
ATOM 1371 C C . GLU A 1 175 ? 12.688 -7.248 -20.882 1.00 96.12 175 GLU A C 1
ATOM 1373 O O . GLU A 1 175 ? 13.266 -7.818 -21.811 1.00 96.12 175 GLU A O 1
ATOM 1378 N N . ASP A 1 176 ? 12.702 -5.916 -20.764 1.00 97.12 176 ASP A N 1
ATOM 1379 C CA . ASP A 1 176 ? 13.345 -5.021 -21.727 1.00 97.12 176 ASP A CA 1
ATOM 1380 C C . ASP A 1 176 ? 14.877 -5.006 -21.569 1.00 97.12 176 ASP A C 1
ATOM 1382 O O . ASP A 1 176 ? 15.464 -4.340 -20.709 1.00 97.12 176 ASP A O 1
ATOM 1386 N N . ILE A 1 177 ? 15.539 -5.745 -22.460 1.00 96.56 177 ILE A N 1
ATOM 1387 C CA . ILE A 1 177 ? 17.001 -5.851 -22.518 1.00 96.56 177 ILE A CA 1
ATOM 1388 C C . ILE A 1 177 ? 17.655 -4.502 -22.857 1.00 96.56 177 ILE A C 1
ATOM 1390 O O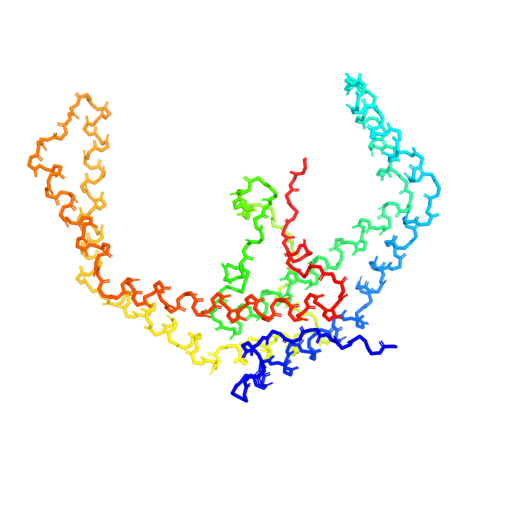 . ILE A 1 177 ? 18.737 -4.209 -22.346 1.00 96.56 177 ILE A O 1
ATOM 1394 N N . ALA A 1 178 ? 17.039 -3.683 -23.715 1.00 95.62 178 ALA A N 1
ATOM 1395 C CA . ALA A 1 178 ? 17.613 -2.405 -24.132 1.00 95.62 178 ALA A CA 1
ATOM 1396 C C . ALA A 1 178 ? 17.626 -1.413 -22.963 1.00 95.62 178 ALA A C 1
ATOM 1398 O O . ALA A 1 178 ? 18.660 -0.810 -22.676 1.00 95.62 178 ALA A O 1
ATOM 1399 N N . LEU A 1 179 ? 16.521 -1.332 -22.226 1.00 96.25 179 LEU A N 1
ATOM 1400 C CA . LEU A 1 179 ? 16.410 -0.557 -20.999 1.00 96.25 179 LEU A CA 1
ATOM 1401 C C . LEU A 1 179 ? 17.370 -1.062 -19.915 1.00 96.25 179 LEU A C 1
ATOM 1403 O O . LEU A 1 179 ? 18.017 -0.256 -19.245 1.00 96.25 179 LEU A O 1
ATOM 1407 N N . ALA A 1 180 ? 17.502 -2.382 -19.749 1.00 95.56 180 ALA A N 1
ATOM 1408 C CA . ALA A 1 180 ? 18.450 -2.962 -18.799 1.00 95.56 180 ALA A CA 1
ATOM 1409 C C . ALA A 1 180 ? 19.908 -2.607 -19.144 1.00 95.56 180 ALA A C 1
ATOM 1411 O O . ALA A 1 180 ? 20.695 -2.292 -18.250 1.00 95.56 180 ALA A O 1
ATOM 1412 N N . ASN A 1 181 ? 20.270 -2.622 -20.430 1.00 96.50 181 ASN A N 1
ATOM 1413 C CA . ASN A 1 181 ? 21.595 -2.204 -20.887 1.00 96.50 181 ASN A CA 1
ATOM 1414 C C . ASN A 1 181 ? 21.817 -0.704 -20.680 1.00 96.50 181 ASN A C 1
ATOM 1416 O O . ASN A 1 181 ? 22.856 -0.326 -20.153 1.00 96.50 181 ASN A O 1
ATOM 1420 N N . LEU A 1 182 ? 20.829 0.133 -21.008 1.00 96.12 182 LEU A N 1
ATOM 1421 C CA . LEU A 1 182 ? 20.898 1.578 -20.792 1.00 96.12 182 LEU A CA 1
ATOM 1422 C C . LEU A 1 182 ? 21.092 1.926 -19.309 1.00 96.12 182 LEU A C 1
ATOM 1424 O O . LEU A 1 182 ? 21.921 2.771 -18.980 1.00 96.12 182 LEU A O 1
ATOM 1428 N N . ARG A 1 183 ? 20.372 1.249 -18.402 1.00 96.00 183 ARG A N 1
ATOM 1429 C CA . ARG A 1 183 ? 20.558 1.405 -16.947 1.00 96.00 183 ARG A CA 1
ATOM 1430 C C . ARG A 1 183 ? 21.973 1.028 -16.514 1.00 96.00 183 ARG A C 1
ATOM 1432 O O . ARG A 1 183 ? 22.582 1.778 -15.760 1.00 96.00 183 ARG A O 1
ATOM 1439 N N . ARG A 1 184 ? 22.499 -0.090 -17.023 1.00 96.56 184 ARG A N 1
ATOM 1440 C CA . ARG A 1 184 ? 23.863 -0.541 -16.721 1.00 96.56 184 ARG A CA 1
ATOM 1441 C C . ARG A 1 184 ? 24.914 0.451 -17.216 1.00 96.56 184 ARG A C 1
ATOM 1443 O O . ARG A 1 184 ? 25.809 0.790 -16.459 1.00 96.56 184 ARG A O 1
ATOM 1450 N N . GLU A 1 185 ? 24.787 0.949 -18.447 1.00 96.44 185 GLU A N 1
ATOM 1451 C CA . GLU A 1 185 ? 25.700 1.961 -19.000 1.00 96.44 185 GLU A CA 1
ATOM 1452 C C . GLU A 1 185 ? 25.734 3.218 -18.119 1.00 96.44 185 GLU A C 1
ATOM 1454 O O . GLU A 1 185 ? 26.806 3.730 -17.805 1.00 96.44 185 GLU A O 1
ATOM 1459 N N . VAL A 1 186 ? 24.565 3.697 -17.682 1.00 95.88 186 VAL A N 1
ATOM 1460 C CA . VAL A 1 186 ? 24.454 4.852 -16.779 1.00 95.88 186 VAL A CA 1
ATOM 1461 C C . VAL A 1 186 ? 25.122 4.574 -15.425 1.00 95.88 186 VAL A C 1
ATOM 1463 O O . VAL A 1 186 ? 25.899 5.407 -14.961 1.00 95.88 186 VAL A O 1
ATOM 1466 N N . GLU A 1 187 ? 24.863 3.415 -14.816 1.00 95.44 187 GLU A N 1
ATOM 1467 C CA . GLU A 1 187 ? 25.438 3.014 -13.523 1.00 95.44 187 GLU A CA 1
ATOM 1468 C C . GLU A 1 187 ? 26.968 2.867 -13.590 1.00 95.44 187 GLU A C 1
ATOM 1470 O O . GLU A 1 187 ? 27.684 3.412 -12.750 1.00 95.44 187 GLU A O 1
ATOM 1475 N N . GLU A 1 188 ? 27.493 2.218 -14.634 1.00 95.88 188 GLU A N 1
ATOM 1476 C CA . GLU A 1 188 ? 28.936 2.071 -14.866 1.00 95.88 188 GLU A CA 1
ATOM 1477 C C . GLU A 1 188 ? 29.627 3.436 -15.049 1.00 95.88 188 GLU A C 1
ATOM 1479 O O . GLU A 1 188 ? 30.747 3.654 -14.566 1.00 95.88 188 GLU A O 1
ATOM 1484 N N . MET A 1 189 ? 28.963 4.392 -15.713 1.00 95.44 189 MET A N 1
ATOM 1485 C CA . MET A 1 189 ? 29.458 5.767 -15.833 1.00 95.44 189 MET A CA 1
ATOM 1486 C C . MET A 1 189 ? 29.468 6.489 -14.479 1.00 95.44 189 MET A C 1
ATOM 1488 O O . MET A 1 189 ? 30.479 7.111 -14.141 1.00 95.44 189 MET A O 1
ATOM 1492 N N . GLU A 1 190 ? 28.395 6.389 -13.686 1.00 93.50 190 GLU A N 1
ATOM 1493 C CA . GLU A 1 190 ? 28.336 6.969 -12.336 1.00 93.50 190 GLU A CA 1
ATOM 1494 C C . GLU A 1 190 ? 29.425 6.394 -11.424 1.00 93.50 190 GLU A C 1
ATOM 1496 O O . GLU A 1 190 ? 30.135 7.151 -10.753 1.00 93.50 190 GLU A O 1
ATOM 1501 N N . GLU A 1 191 ? 29.613 5.074 -11.426 1.00 94.25 191 GLU A N 1
ATOM 1502 C CA . GLU A 1 191 ? 30.646 4.406 -10.636 1.00 94.25 191 GLU A CA 1
ATOM 1503 C C . GLU A 1 191 ? 32.050 4.860 -11.063 1.00 94.25 191 GLU A C 1
ATOM 1505 O O . GLU A 1 191 ? 32.859 5.276 -10.226 1.00 94.25 191 GLU A O 1
ATOM 1510 N N . SER A 1 192 ? 32.320 4.895 -12.372 1.00 94.75 192 SER A N 1
ATOM 1511 C CA . SER A 1 192 ? 33.578 5.409 -12.928 1.00 94.75 192 SER A CA 1
ATOM 1512 C C . SER A 1 192 ? 33.847 6.860 -12.517 1.00 94.75 192 SER A C 1
ATOM 1514 O O . SER A 1 192 ? 34.982 7.223 -12.179 1.00 94.75 192 SER A O 1
ATOM 1516 N N . PHE A 1 193 ? 32.820 7.711 -12.518 1.00 94.25 193 PHE A N 1
ATOM 1517 C CA . PHE A 1 193 ? 32.939 9.098 -12.070 1.00 94.25 193 PHE A CA 1
ATOM 1518 C C . PHE A 1 193 ? 33.226 9.182 -10.572 1.00 94.25 193 PHE A C 1
ATOM 1520 O O . PHE A 1 193 ? 34.099 9.952 -10.164 1.00 94.25 193 PHE A O 1
ATOM 1527 N N . ASN A 1 194 ? 32.552 8.374 -9.755 1.00 92.69 194 ASN A N 1
ATOM 1528 C CA . ASN A 1 194 ? 32.748 8.340 -8.308 1.00 92.69 194 ASN A CA 1
ATOM 1529 C C . ASN A 1 194 ? 34.172 7.891 -7.935 1.00 92.69 194 ASN A C 1
ATOM 1531 O O . ASN A 1 194 ? 34.839 8.569 -7.147 1.00 92.69 194 ASN A O 1
ATOM 1535 N N . VAL A 1 195 ? 34.685 6.825 -8.559 1.00 94.50 195 VAL A N 1
ATOM 1536 C CA . VAL A 1 195 ? 36.056 6.320 -8.341 1.00 94.50 195 VAL A CA 1
ATOM 1537 C C . VAL A 1 195 ? 37.111 7.358 -8.741 1.00 94.50 195 VAL A C 1
ATOM 1539 O O . VAL A 1 195 ? 38.080 7.596 -8.009 1.00 94.50 195 VAL A O 1
ATOM 1542 N N . ARG A 1 196 ? 36.925 8.026 -9.886 1.00 92.62 196 ARG A N 1
ATOM 1543 C CA . ARG A 1 196 ? 37.854 9.065 -10.352 1.00 92.62 196 ARG A CA 1
ATOM 1544 C C . ARG A 1 196 ? 37.846 10.289 -9.448 1.00 92.62 196 ARG A C 1
ATOM 1546 O O . ARG A 1 196 ? 38.922 10.757 -9.070 1.00 92.62 196 ARG A O 1
ATOM 1553 N N . ARG A 1 197 ? 36.665 10.749 -9.023 1.00 90.88 197 ARG A N 1
ATOM 1554 C CA . ARG A 1 197 ? 36.532 11.880 -8.091 1.00 90.88 197 ARG A CA 1
ATOM 1555 C C . ARG A 1 197 ? 37.198 11.594 -6.750 1.00 90.88 197 ARG A C 1
ATOM 1557 O O . ARG A 1 197 ? 37.876 12.475 -6.227 1.00 90.88 197 ARG A O 1
ATOM 1564 N N . ALA A 1 198 ? 37.077 10.371 -6.232 1.00 93.00 198 ALA A N 1
ATOM 1565 C CA . ALA A 1 198 ? 37.785 9.945 -5.022 1.00 93.00 198 ALA A CA 1
ATOM 1566 C C . ALA A 1 198 ? 39.318 9.982 -5.185 1.00 93.00 198 ALA A C 1
ATOM 1568 O O . ALA A 1 198 ? 40.039 10.222 -4.220 1.00 93.00 198 ALA A O 1
ATOM 1569 N N . SER A 1 199 ? 39.809 9.812 -6.414 1.00 93.88 199 SER A N 1
ATOM 1570 C CA . SER A 1 199 ? 41.231 9.883 -6.774 1.00 93.88 199 SER A CA 1
ATOM 1571 C C . SER A 1 199 ? 41.692 11.289 -7.200 1.00 93.88 199 SER A C 1
ATOM 1573 O O . SER A 1 199 ? 42.822 11.451 -7.654 1.00 93.88 199 SER A O 1
ATOM 1575 N N . GLY A 1 200 ? 40.833 12.310 -7.082 1.00 93.31 200 GLY A N 1
ATOM 1576 C CA . GLY A 1 200 ? 41.138 13.697 -7.456 1.00 93.31 200 GLY A CA 1
ATOM 1577 C C . GLY A 1 200 ? 41.038 14.011 -8.954 1.00 93.31 200 GLY A C 1
ATOM 1578 O O . GLY A 1 200 ? 41.390 15.118 -9.365 1.00 93.31 200 GLY A O 1
ATOM 1579 N N . TYR A 1 201 ? 40.540 13.078 -9.768 1.00 92.19 201 TYR A N 1
ATOM 1580 C CA . TYR A 1 201 ? 40.318 13.268 -11.201 1.00 92.19 201 TYR A CA 1
ATOM 1581 C C . TYR A 1 201 ? 38.845 13.558 -11.491 1.00 92.19 201 TYR A C 1
ATOM 1583 O O . TYR A 1 201 ? 37.949 12.875 -10.998 1.00 92.19 201 TYR A O 1
ATOM 1591 N N . TYR A 1 202 ? 38.592 14.559 -12.331 1.00 89.56 202 TYR A N 1
ATOM 1592 C CA . TYR A 1 202 ? 37.244 14.896 -12.785 1.00 89.56 202 TYR A CA 1
ATOM 1593 C C . TYR A 1 202 ? 36.983 14.313 -14.180 1.00 89.56 202 TYR A C 1
ATOM 1595 O O . TYR A 1 202 ? 37.914 14.271 -14.990 1.00 89.56 202 TYR A O 1
ATOM 1603 N N . PRO A 1 203 ? 35.747 13.868 -14.475 1.00 88.44 203 PRO A N 1
ATOM 1604 C CA . PRO A 1 203 ? 35.368 13.438 -15.819 1.00 88.44 203 PRO A CA 1
ATOM 1605 C C . PRO A 1 203 ? 35.571 14.555 -16.850 1.00 88.44 203 PRO A C 1
ATOM 1607 O O . PRO A 1 203 ? 35.408 15.737 -16.534 1.00 88.44 203 PRO A O 1
ATOM 1610 N N . ALA A 1 204 ? 35.916 14.191 -18.083 1.00 90.50 204 ALA A N 1
ATOM 1611 C CA . ALA A 1 204 ? 36.032 15.149 -19.179 1.00 90.50 204 ALA A CA 1
ATOM 1612 C C . ALA A 1 204 ? 34.649 15.680 -19.609 1.00 90.50 204 ALA A C 1
ATOM 1614 O O . ALA A 1 204 ? 33.642 14.993 -19.447 1.00 90.50 204 ALA A O 1
ATOM 1615 N N . SER A 1 205 ? 34.596 16.875 -20.220 1.00 89.00 205 SER A N 1
ATOM 1616 C CA . SER A 1 205 ? 33.329 17.490 -20.682 1.00 89.00 205 SER A CA 1
ATOM 1617 C C . SER A 1 205 ? 32.507 16.546 -21.562 1.00 89.00 205 SER A C 1
ATOM 1619 O O . SER A 1 205 ? 31.328 16.344 -21.303 1.00 89.00 205 SER A O 1
ATOM 1621 N N . GLY A 1 206 ? 33.149 15.884 -22.532 1.00 92.81 206 GLY A N 1
ATOM 1622 C CA . GLY A 1 206 ? 32.465 14.942 -23.422 1.00 92.81 206 GLY A CA 1
ATOM 1623 C C . GLY A 1 206 ? 31.900 13.705 -22.710 1.00 92.81 206 GLY A C 1
ATOM 1624 O O . GLY A 1 206 ? 30.896 13.157 -23.149 1.00 92.81 206 GLY A O 1
ATOM 1625 N N . GLU A 1 207 ? 32.490 13.278 -21.588 1.00 91.62 207 GLU A N 1
ATOM 1626 C CA . GLU A 1 207 ? 31.940 12.175 -20.786 1.00 91.62 207 GLU A CA 1
ATOM 1627 C C . GLU A 1 207 ? 30.700 12.618 -20.001 1.00 91.62 207 GLU A C 1
ATOM 1629 O O . GLU A 1 207 ? 29.749 11.851 -19.874 1.00 91.62 207 GLU A O 1
ATOM 1634 N N . LEU A 1 208 ? 30.692 13.857 -19.495 1.00 92.31 208 LEU A N 1
ATOM 1635 C CA . LEU A 1 208 ? 29.531 14.438 -18.816 1.00 92.31 208 LEU A CA 1
ATOM 1636 C C . LEU A 1 208 ? 28.372 14.691 -19.788 1.00 92.31 208 LEU A C 1
ATOM 1638 O O . LEU A 1 208 ? 27.217 14.493 -19.417 1.00 92.31 208 LEU A O 1
ATOM 1642 N N . GLU A 1 209 ? 28.673 15.100 -21.021 1.00 95.38 209 GLU A N 1
ATOM 1643 C CA . GLU A 1 209 ? 27.690 15.256 -22.099 1.00 95.38 209 GLU A CA 1
ATOM 1644 C C . GLU A 1 209 ? 27.055 13.908 -22.461 1.00 95.38 209 GLU A C 1
ATOM 1646 O O . GLU A 1 209 ? 25.833 13.780 -22.394 1.00 95.38 209 GLU A O 1
ATOM 1651 N N . LEU A 1 210 ? 27.869 12.876 -22.720 1.00 95.50 210 LEU A N 1
ATOM 1652 C CA . LEU A 1 210 ? 27.379 11.520 -22.993 1.00 95.50 210 LEU A CA 1
ATOM 1653 C C . LEU A 1 210 ? 26.534 10.970 -21.835 1.00 95.50 210 LEU A C 1
ATOM 1655 O O . LEU A 1 210 ? 25.482 10.367 -22.045 1.00 95.50 210 LEU A O 1
ATOM 1659 N N . TYR A 1 211 ? 26.970 11.205 -20.598 1.00 94.69 211 TYR A N 1
ATOM 1660 C CA . TYR A 1 211 ? 26.221 10.813 -19.411 1.00 94.69 211 TYR A CA 1
ATOM 1661 C C . TYR A 1 211 ? 24.855 11.510 -19.344 1.00 94.69 211 TYR A C 1
ATOM 1663 O O . TYR A 1 211 ? 23.835 10.870 -19.084 1.00 94.69 211 TYR A O 1
ATOM 1671 N N . ALA A 1 212 ? 24.814 12.818 -19.613 1.00 94.44 212 ALA A N 1
ATOM 1672 C CA . ALA A 1 212 ? 23.578 13.590 -19.629 1.00 94.44 212 ALA A CA 1
ATOM 1673 C C . ALA A 1 212 ? 22.614 13.121 -20.732 1.00 94.44 212 ALA A C 1
ATOM 1675 O O . ALA A 1 212 ? 21.405 13.062 -20.490 1.00 94.44 212 ALA A O 1
ATOM 1676 N N . GLU A 1 213 ? 23.133 12.753 -21.907 1.00 96.81 213 GLU A N 1
ATOM 1677 C CA . GLU A 1 213 ? 22.359 12.157 -23.001 1.00 96.81 213 GLU A CA 1
ATOM 1678 C C . GLU A 1 213 ? 21.744 10.819 -22.584 1.00 96.81 213 GLU A C 1
ATOM 1680 O O . GLU A 1 213 ? 20.533 10.639 -22.711 1.00 96.81 213 GLU A O 1
ATOM 1685 N N . LYS A 1 214 ? 22.535 9.914 -21.998 1.00 95.25 214 LYS A N 1
ATOM 1686 C CA . LYS A 1 214 ? 22.062 8.604 -21.521 1.00 95.25 214 LYS A CA 1
ATOM 1687 C C . LYS A 1 214 ? 21.030 8.725 -20.399 1.00 95.25 214 LYS A C 1
ATOM 1689 O O . LYS A 1 214 ? 20.002 8.052 -20.414 1.00 95.25 214 LYS A O 1
ATOM 1694 N N . GLN A 1 215 ? 21.234 9.658 -19.473 1.00 94.31 215 GLN A N 1
ATOM 1695 C CA . GLN A 1 215 ? 20.249 10.009 -18.446 1.00 94.31 215 GLN A CA 1
ATOM 1696 C C . GLN A 1 215 ? 18.962 10.606 -19.036 1.00 94.31 215 GLN A C 1
ATOM 1698 O O . GLN A 1 215 ? 17.875 10.431 -18.480 1.00 94.31 215 GLN A O 1
ATOM 1703 N N . ALA A 1 216 ? 19.049 11.361 -20.135 1.00 94.50 216 ALA A N 1
ATOM 1704 C CA . ALA A 1 216 ? 17.871 11.863 -20.838 1.00 94.50 216 ALA A CA 1
ATOM 1705 C C . ALA A 1 216 ? 17.133 10.734 -21.572 1.00 94.50 216 ALA A C 1
ATOM 1707 O O . ALA A 1 216 ? 15.910 10.670 -21.477 1.00 94.50 216 ALA A O 1
ATOM 1708 N N . GLU A 1 217 ? 17.860 9.828 -22.231 1.00 95.19 217 GLU A N 1
ATOM 1709 C CA . GLU A 1 217 ? 17.318 8.626 -22.874 1.00 95.19 217 GLU A CA 1
ATOM 1710 C C . GLU A 1 217 ? 16.555 7.765 -21.856 1.00 95.19 217 GLU A C 1
ATOM 1712 O O . GLU A 1 217 ? 15.405 7.398 -22.094 1.00 95.19 217 GLU A O 1
ATOM 1717 N N . LEU A 1 218 ? 17.136 7.552 -20.669 1.00 92.88 218 LEU A N 1
ATOM 1718 C CA . LEU A 1 218 ? 16.503 6.803 -19.587 1.00 92.88 218 LEU A CA 1
ATOM 1719 C C . LEU A 1 218 ? 15.213 7.488 -19.107 1.00 92.88 218 LEU A C 1
ATOM 1721 O O . LEU A 1 218 ? 14.154 6.869 -19.090 1.00 92.88 218 LEU A O 1
ATOM 1725 N N . ARG A 1 219 ? 15.250 8.791 -18.801 1.00 90.12 219 ARG A N 1
ATOM 1726 C CA . ARG A 1 219 ? 14.060 9.553 -18.358 1.00 90.12 219 ARG A CA 1
ATOM 1727 C C . ARG A 1 219 ? 12.948 9.639 -19.405 1.00 90.12 219 ARG A C 1
ATOM 1729 O O . ARG A 1 219 ? 11.790 9.885 -19.072 1.00 90.12 219 ARG A O 1
ATOM 1736 N N . GLN A 1 220 ? 13.287 9.521 -20.683 1.00 93.50 220 GLN A N 1
ATOM 1737 C CA . GLN A 1 220 ? 12.319 9.581 -21.776 1.00 93.50 220 GLN A CA 1
ATOM 1738 C C . GLN A 1 220 ? 11.875 8.195 -22.249 1.00 93.50 220 GLN A C 1
ATOM 1740 O O . GLN A 1 220 ? 11.016 8.116 -23.130 1.00 93.50 220 GLN A O 1
ATOM 1745 N N . HIS A 1 221 ? 12.410 7.121 -21.658 1.00 95.50 221 HIS A N 1
ATOM 1746 C CA . HIS A 1 221 ? 12.110 5.762 -22.071 1.00 95.50 221 HIS A CA 1
ATOM 1747 C C . HIS A 1 221 ? 10.599 5.478 -21.952 1.00 95.50 221 HIS A C 1
ATOM 1749 O O . HIS A 1 221 ? 10.037 5.621 -20.860 1.00 95.50 221 HIS A O 1
ATOM 1755 N N . PRO A 1 222 ? 9.920 5.044 -23.033 1.00 95.38 222 PRO A N 1
ATOM 1756 C CA . PRO A 1 222 ? 8.467 4.877 -23.042 1.00 95.38 222 PRO A CA 1
ATOM 1757 C C . PRO A 1 222 ? 7.942 3.949 -21.944 1.00 95.38 222 PRO A C 1
ATOM 1759 O O . PRO A 1 222 ? 6.919 4.250 -21.337 1.00 95.38 222 PRO A O 1
ATOM 1762 N N . LEU A 1 223 ? 8.657 2.855 -21.652 1.00 95.12 223 LEU A N 1
ATOM 1763 C CA . LEU A 1 223 ? 8.251 1.923 -20.595 1.00 95.12 223 LEU A CA 1
ATOM 1764 C C . LEU A 1 223 ? 8.346 2.525 -19.191 1.00 95.12 223 LEU A C 1
ATOM 1766 O O . LEU A 1 223 ? 7.510 2.202 -18.361 1.00 95.12 223 LEU A O 1
ATOM 1770 N N . LEU A 1 224 ? 9.316 3.409 -18.931 1.00 92.50 224 LEU A N 1
ATOM 1771 C CA . LEU A 1 224 ? 9.445 4.046 -17.617 1.00 92.50 224 LEU A CA 1
ATOM 1772 C C . LEU A 1 224 ? 8.352 5.087 -17.395 1.00 92.50 224 LEU A C 1
ATOM 1774 O O . LEU A 1 224 ? 7.780 5.153 -16.316 1.00 92.50 224 LEU A O 1
ATOM 1778 N N . ARG A 1 225 ? 7.978 5.829 -18.442 1.00 93.06 225 ARG A N 1
ATOM 1779 C CA . ARG A 1 225 ? 6.809 6.718 -18.383 1.00 93.06 225 ARG A CA 1
ATOM 1780 C C . ARG A 1 225 ? 5.511 5.944 -18.186 1.00 93.06 225 ARG A C 1
ATOM 1782 O O . ARG A 1 225 ? 4.708 6.305 -17.339 1.00 93.06 225 ARG A O 1
ATOM 1789 N N . ALA A 1 226 ? 5.330 4.852 -18.930 1.00 94.12 226 ALA A N 1
ATOM 1790 C CA . ALA A 1 226 ? 4.173 3.980 -18.749 1.00 94.12 226 ALA A CA 1
ATOM 1791 C C . ALA A 1 226 ? 4.128 3.377 -17.333 1.00 94.12 226 ALA A C 1
ATOM 1793 O O . ALA A 1 226 ? 3.045 3.183 -16.787 1.00 94.12 226 ALA A O 1
ATOM 1794 N N . GLU A 1 227 ? 5.290 3.088 -16.736 1.00 92.44 227 GLU A N 1
ATOM 1795 C CA . GLU A 1 227 ? 5.398 2.581 -15.366 1.00 92.44 227 GLU A CA 1
ATOM 1796 C C . GLU A 1 227 ? 4.978 3.650 -14.356 1.00 92.44 227 GLU A C 1
ATOM 1798 O O . GLU A 1 227 ? 4.180 3.359 -13.468 1.00 92.44 227 GLU A O 1
ATOM 1803 N N . GLU A 1 228 ? 5.449 4.889 -14.520 1.00 91.56 228 GLU A N 1
ATOM 1804 C CA . GLU A 1 228 ? 5.046 6.040 -13.702 1.00 91.56 228 GLU A CA 1
ATOM 1805 C C . GLU A 1 228 ? 3.536 6.311 -13.797 1.00 91.56 228 GLU A C 1
ATOM 1807 O O . GLU A 1 228 ? 2.871 6.447 -12.767 1.00 91.56 228 GLU A O 1
ATOM 1812 N N . ASP A 1 229 ? 2.978 6.316 -15.010 1.00 93.19 229 ASP A N 1
ATOM 1813 C CA . ASP A 1 229 ? 1.548 6.537 -15.249 1.00 93.19 229 ASP A CA 1
ATOM 1814 C C . ASP A 1 229 ? 0.686 5.425 -14.627 1.00 93.19 229 ASP A C 1
ATOM 1816 O O . ASP A 1 229 ? -0.332 5.696 -13.983 1.00 93.19 229 ASP A O 1
ATOM 1820 N N . ALA A 1 230 ? 1.087 4.160 -14.793 1.00 93.94 230 ALA A N 1
ATOM 1821 C CA . ALA A 1 230 ? 0.377 3.025 -14.210 1.00 93.94 230 ALA A CA 1
ATOM 1822 C C . ALA A 1 230 ? 0.502 3.007 -12.678 1.00 93.94 230 ALA A C 1
ATOM 1824 O O . ALA A 1 230 ? -0.475 2.734 -11.976 1.00 93.94 230 ALA A O 1
ATOM 1825 N N . ARG A 1 231 ? 1.675 3.369 -12.142 1.00 92.56 231 ARG 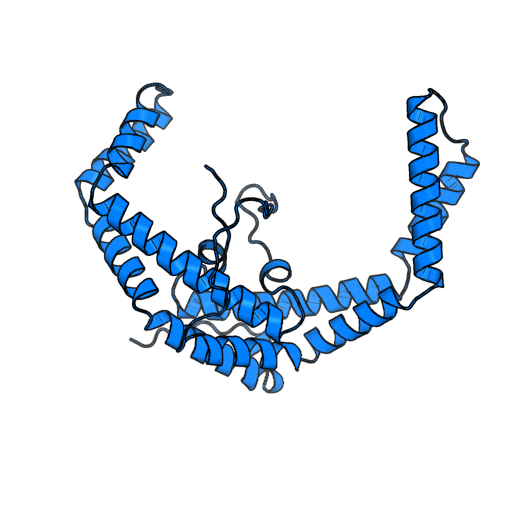A N 1
ATOM 1826 C CA . ARG A 1 231 ? 1.890 3.523 -10.701 1.00 92.56 231 ARG A CA 1
ATOM 1827 C C . ARG A 1 231 ? 0.979 4.598 -10.119 1.00 92.56 231 ARG A C 1
ATOM 1829 O O . ARG A 1 231 ? 0.381 4.363 -9.074 1.00 92.56 231 ARG A O 1
ATOM 1836 N N . ALA A 1 232 ? 0.837 5.747 -10.782 1.00 90.44 232 ALA A N 1
ATOM 1837 C CA . ALA A 1 232 ? -0.037 6.825 -10.323 1.00 90.44 232 ALA A CA 1
ATOM 1838 C C . ALA A 1 232 ? -1.505 6.371 -10.204 1.00 90.44 232 ALA A C 1
ATOM 1840 O O . ALA A 1 232 ? -2.168 6.688 -9.217 1.00 90.44 232 ALA A O 1
ATOM 1841 N N . GLN A 1 233 ? -1.987 5.563 -11.153 1.00 93.75 233 GLN A N 1
ATOM 1842 C CA . GLN A 1 233 ? -3.343 4.997 -11.117 1.00 93.75 233 GLN A CA 1
ATOM 1843 C C . GLN A 1 233 ? -3.533 4.006 -9.961 1.00 93.75 233 GLN A C 1
ATOM 1845 O O . GLN A 1 233 ? -4.521 4.089 -9.229 1.00 93.75 233 GLN A O 1
ATOM 1850 N N . VAL A 1 234 ? -2.569 3.099 -9.749 1.00 94.12 234 VAL A N 1
ATOM 1851 C CA . VAL A 1 234 ? -2.583 2.197 -8.583 1.00 94.12 234 VAL A CA 1
ATOM 1852 C C . VAL A 1 234 ? -2.563 3.004 -7.289 1.00 94.12 234 VAL A C 1
ATOM 1854 O O . VAL A 1 234 ? -3.312 2.690 -6.364 1.00 94.12 234 VAL A O 1
ATOM 1857 N N . MET A 1 235 ? -1.766 4.076 -7.234 1.00 90.50 235 MET A N 1
ATOM 1858 C CA . MET A 1 235 ? -1.690 4.929 -6.055 1.00 90.50 235 MET A CA 1
ATOM 1859 C C . MET A 1 235 ? -3.017 5.612 -5.735 1.00 90.50 235 MET A C 1
ATOM 1861 O O . MET A 1 235 ? -3.435 5.647 -4.576 1.00 90.50 235 MET A O 1
ATOM 1865 N N . GLU A 1 236 ? -3.704 6.140 -6.745 1.00 92.62 236 GLU A N 1
ATOM 1866 C CA . GLU A 1 236 ? -5.024 6.747 -6.577 1.00 92.62 236 GLU A CA 1
ATOM 1867 C C . GLU A 1 236 ? -6.045 5.726 -6.053 1.00 92.62 236 GLU A C 1
ATOM 1869 O O . GLU A 1 236 ? -6.734 5.987 -5.060 1.00 92.62 236 GLU A O 1
ATOM 1874 N N . LEU A 1 237 ? -6.087 4.532 -6.655 1.00 95.12 237 LEU A N 1
ATOM 1875 C CA . LEU A 1 237 ? -6.989 3.457 -6.243 1.00 95.12 237 LEU A CA 1
ATOM 1876 C C . LEU A 1 237 ? -6.720 3.003 -4.801 1.00 95.12 237 LEU A C 1
ATOM 1878 O O . LEU A 1 237 ? -7.649 2.887 -3.998 1.00 95.12 237 LEU A O 1
ATOM 1882 N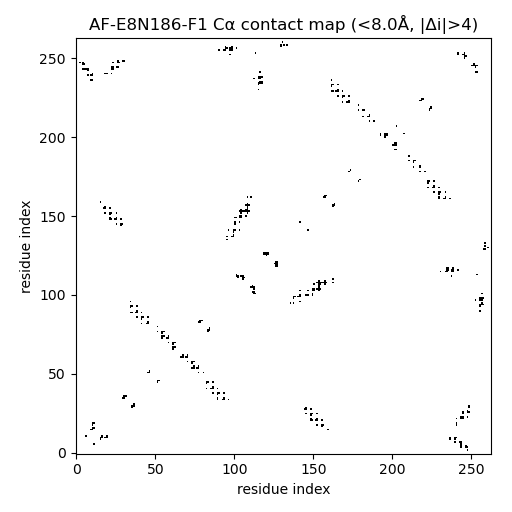 N . PHE A 1 238 ? -5.457 2.763 -4.451 1.00 93.88 238 PHE A N 1
ATOM 1883 C CA . PHE A 1 238 ? -5.080 2.256 -3.131 1.00 93.88 238 PHE A CA 1
ATOM 1884 C C . PHE A 1 238 ? -5.310 3.317 -2.053 1.00 93.88 238 PHE A C 1
ATOM 1886 O O . PHE A 1 238 ? -5.822 3.001 -0.978 1.00 93.88 238 PHE A O 1
ATOM 1893 N N . SER A 1 239 ? -5.048 4.589 -2.369 1.00 90.00 239 SER A N 1
ATOM 1894 C CA . SER A 1 239 ? -5.384 5.724 -1.499 1.00 90.00 239 SER A CA 1
ATOM 1895 C C . SER A 1 239 ? -6.891 5.827 -1.249 1.00 90.00 239 SER A C 1
ATOM 1897 O O . SER A 1 239 ? -7.318 6.098 -0.126 1.00 90.00 239 SER A O 1
ATOM 1899 N N . ALA A 1 240 ? -7.719 5.570 -2.264 1.00 92.88 240 ALA A N 1
ATOM 1900 C CA . ALA A 1 240 ? -9.169 5.565 -2.110 1.00 92.88 240 ALA A CA 1
ATOM 1901 C C . ALA A 1 240 ? -9.663 4.401 -1.234 1.00 92.88 240 ALA A C 1
ATOM 1903 O O . ALA A 1 240 ? -10.502 4.607 -0.355 1.00 92.88 240 ALA A O 1
ATOM 1904 N N . VAL A 1 241 ? -9.121 3.194 -1.417 1.00 94.88 241 VAL A N 1
ATOM 1905 C CA . VAL A 1 241 ? -9.436 2.042 -0.553 1.00 94.88 241 VAL A CA 1
ATOM 1906 C C . VAL A 1 241 ? -9.022 2.315 0.888 1.00 94.88 241 VAL A C 1
ATOM 1908 O O . VAL A 1 241 ? -9.824 2.135 1.803 1.00 94.88 241 VAL A O 1
ATOM 1911 N N . HIS A 1 242 ? -7.807 2.824 1.097 1.00 92.44 242 HIS A N 1
ATOM 1912 C CA . HIS A 1 242 ? -7.326 3.229 2.416 1.00 92.44 242 HIS A CA 1
ATOM 1913 C C . HIS A 1 242 ? -8.227 4.288 3.063 1.00 92.44 242 HIS A C 1
ATOM 1915 O O . HIS A 1 242 ? -8.570 4.158 4.241 1.00 92.44 242 HIS A O 1
ATOM 1921 N N . THR A 1 243 ? -8.649 5.299 2.301 1.00 89.62 243 THR A N 1
ATOM 1922 C CA . THR A 1 243 ? -9.549 6.354 2.788 1.00 89.62 243 THR A CA 1
ATOM 1923 C C . THR A 1 243 ? -10.886 5.762 3.219 1.00 89.62 243 THR A C 1
ATOM 1925 O O . THR A 1 243 ? -11.391 6.087 4.292 1.00 89.62 243 THR A O 1
ATOM 1928 N N . LEU A 1 244 ? -11.454 4.856 2.419 1.00 93.00 244 LEU A N 1
ATOM 1929 C CA . LEU A 1 244 ? -12.719 4.207 2.746 1.00 93.00 244 LEU A CA 1
ATOM 1930 C C . LEU A 1 244 ? -12.603 3.309 3.989 1.00 93.00 244 LEU A C 1
ATOM 1932 O O . LEU A 1 244 ? -13.475 3.383 4.856 1.00 93.00 244 LEU A O 1
ATOM 1936 N N . LEU A 1 245 ? -11.528 2.519 4.119 1.00 92.25 245 LEU A N 1
ATOM 1937 C CA . LEU A 1 245 ? -11.244 1.736 5.333 1.00 92.25 245 LEU A CA 1
ATOM 1938 C C . LEU A 1 245 ? -11.136 2.645 6.558 1.00 92.25 245 LEU A C 1
ATOM 1940 O O . LEU A 1 245 ? -11.804 2.415 7.563 1.00 92.25 245 LEU A O 1
ATOM 1944 N N . SER A 1 246 ? -10.339 3.708 6.453 1.00 90.12 246 SER A N 1
ATOM 1945 C CA . SER A 1 246 ? -10.099 4.650 7.548 1.00 90.12 246 SER A CA 1
ATOM 1946 C C . SER A 1 246 ? -11.389 5.344 7.993 1.00 90.12 246 SER A C 1
ATOM 1948 O O . SER A 1 246 ? -11.702 5.391 9.182 1.00 90.12 246 SER A O 1
ATOM 1950 N N . ASN A 1 247 ? -12.194 5.813 7.036 1.00 89.56 247 ASN A N 1
ATOM 1951 C CA . ASN A 1 247 ? -13.486 6.440 7.310 1.00 89.56 247 ASN A CA 1
ATOM 1952 C C . ASN A 1 247 ? -14.471 5.470 7.966 1.00 89.56 247 ASN A C 1
ATOM 1954 O O . ASN A 1 247 ? -15.212 5.869 8.862 1.00 89.56 247 ASN A O 1
ATOM 1958 N N . SER A 1 248 ? -14.478 4.210 7.531 1.00 91.12 248 SER A N 1
ATOM 1959 C CA . SER A 1 248 ? -15.378 3.184 8.070 1.00 91.12 248 SER A CA 1
ATOM 1960 C C . SER A 1 248 ? -14.999 2.787 9.498 1.00 91.12 248 SER A C 1
ATOM 1962 O O . SER A 1 248 ? -15.876 2.563 10.326 1.00 91.12 248 SER A O 1
ATOM 1964 N N . LEU A 1 249 ? -13.700 2.760 9.803 1.00 88.94 249 LEU A N 1
ATOM 1965 C CA . LEU A 1 249 ? -13.182 2.475 11.143 1.00 88.94 249 LEU A CA 1
ATOM 1966 C C . LEU A 1 249 ? -13.180 3.712 12.060 1.00 88.94 249 LEU A C 1
ATOM 1968 O O . LEU A 1 249 ? -13.050 3.580 13.273 1.00 88.94 249 LEU A O 1
ATOM 1972 N N . GLY A 1 250 ? -13.311 4.922 11.508 1.00 87.56 250 GLY A N 1
ATOM 1973 C CA . GLY A 1 250 ? -13.221 6.176 12.263 1.00 87.56 250 GLY A CA 1
ATOM 1974 C C . GLY A 1 250 ? -11.807 6.505 12.760 1.00 87.56 250 GLY A C 1
ATOM 1975 O O . GLY A 1 250 ? -11.651 7.298 13.687 1.00 87.56 250 GLY A O 1
ATOM 1976 N N . ILE A 1 251 ? -10.780 5.895 12.164 1.00 85.62 251 ILE A N 1
ATOM 1977 C CA . ILE A 1 251 ? -9.362 6.055 12.513 1.00 85.62 251 ILE A CA 1
ATOM 1978 C C . ILE A 1 251 ? -8.496 6.010 11.253 1.00 85.62 251 ILE A C 1
ATOM 1980 O O . ILE A 1 251 ? -8.884 5.423 10.250 1.00 85.62 251 ILE A O 1
ATOM 1984 N N . LEU A 1 252 ? -7.288 6.573 11.302 1.00 83.81 252 LEU A N 1
ATOM 1985 C CA . LEU A 1 252 ? -6.330 6.443 10.201 1.00 83.81 252 LEU A CA 1
ATOM 1986 C C . LEU A 1 252 ? -5.759 5.020 10.172 1.00 83.81 252 LEU A C 1
ATOM 1988 O O . LEU A 1 252 ? -4.894 4.670 10.976 1.00 83.81 252 LEU A O 1
ATOM 1992 N N . PHE A 1 253 ? -6.227 4.200 9.227 1.00 81.81 253 PHE A N 1
ATOM 1993 C CA . PHE A 1 253 ? -5.829 2.793 9.109 1.00 81.81 253 PHE A CA 1
ATOM 1994 C C . PHE A 1 253 ? -4.315 2.642 8.909 1.00 81.81 253 PHE A C 1
ATOM 1996 O O . PHE A 1 253 ? -3.680 1.795 9.533 1.00 81.81 253 PHE A O 1
ATOM 2003 N N . SER A 1 254 ? -3.718 3.519 8.098 1.00 76.12 254 SER A N 1
ATOM 2004 C CA . SER A 1 254 ? -2.273 3.524 7.845 1.00 76.12 254 SER A CA 1
ATOM 2005 C C . SER A 1 254 ? -1.465 3.837 9.097 1.00 76.12 254 SER A C 1
ATOM 2007 O O . SER A 1 254 ? -0.401 3.266 9.253 1.00 76.12 254 SER A O 1
ATOM 2009 N N . GLU A 1 255 ? -1.935 4.686 10.010 1.00 77.31 255 GLU A N 1
ATOM 2010 C CA . GLU A 1 255 ? -1.173 5.026 11.219 1.00 77.31 255 GLU A CA 1
ATOM 2011 C C . GLU A 1 255 ? -1.054 3.847 12.185 1.00 77.31 255 GLU A C 1
ATOM 2013 O O . GLU A 1 255 ? -0.028 3.706 12.851 1.00 77.31 255 GLU A O 1
ATOM 2018 N N . LEU A 1 256 ? -2.064 2.973 12.236 1.00 76.88 256 LEU A N 1
ATOM 2019 C CA . LEU A 1 256 ? -2.009 1.737 13.019 1.00 76.88 256 LEU A CA 1
ATOM 2020 C C . LEU A 1 256 ? -1.365 0.580 12.247 1.00 76.88 256 LEU A C 1
ATOM 2022 O O . LEU A 1 256 ? -0.706 -0.256 12.853 1.00 76.88 256 LEU A O 1
ATOM 2026 N N . ALA A 1 257 ? -1.495 0.539 10.922 1.00 70.62 257 ALA A N 1
ATOM 2027 C CA . ALA A 1 257 ? -0.814 -0.464 10.108 1.00 70.62 257 ALA A CA 1
ATOM 2028 C C . ALA A 1 257 ? 0.692 -0.180 9.953 1.00 70.62 257 ALA A C 1
ATOM 2030 O O . ALA A 1 257 ? 1.477 -1.109 9.746 1.00 70.62 257 ALA A O 1
ATOM 2031 N N . LYS A 1 258 ? 1.098 1.095 10.059 1.00 66.94 258 LYS A N 1
ATOM 2032 C CA . LYS A 1 258 ? 2.495 1.532 10.061 1.00 66.94 258 LYS A CA 1
ATOM 2033 C C . LYS A 1 258 ? 3.197 1.045 11.322 1.00 66.94 258 LYS A C 1
ATOM 2035 O O . LYS A 1 258 ? 2.672 1.049 12.437 1.00 66.94 258 LYS A O 1
ATOM 2040 N N . LYS A 1 259 ? 4.451 0.680 11.109 1.00 53.50 259 LYS A N 1
ATOM 2041 C CA . LYS A 1 259 ? 5.418 0.328 12.138 1.00 53.50 259 LYS A CA 1
ATOM 2042 C C . LYS A 1 259 ? 5.681 1.530 13.057 1.00 53.50 259 LYS A C 1
ATOM 2044 O O . LYS A 1 259 ? 5.722 2.652 12.549 1.00 53.50 259 LYS A O 1
ATOM 2049 N N . PRO A 1 260 ? 5.860 1.342 14.376 1.00 41.31 260 PRO A N 1
ATOM 2050 C CA . PRO A 1 260 ? 6.205 2.453 15.251 1.00 41.31 260 PRO A CA 1
ATOM 2051 C C . PRO A 1 260 ? 7.533 3.069 14.797 1.00 41.31 260 PRO A C 1
ATOM 2053 O O . PRO A 1 260 ? 8.561 2.397 14.762 1.00 41.31 260 PRO A O 1
ATOM 2056 N N . GLY A 1 261 ? 7.512 4.356 14.452 1.00 35.28 261 GLY A N 1
ATOM 2057 C CA . GLY A 1 261 ? 8.722 5.163 14.508 1.00 35.28 261 GLY A CA 1
ATOM 2058 C C . GLY A 1 261 ? 9.086 5.324 15.978 1.00 35.28 261 GLY A C 1
ATOM 2059 O O . GLY A 1 261 ? 8.245 5.754 16.770 1.00 35.28 261 GLY A O 1
ATOM 2060 N N . LEU A 1 262 ? 10.303 4.932 16.353 1.00 27.64 262 LEU A N 1
ATOM 2061 C CA . LEU A 1 262 ? 10.868 5.277 17.654 1.00 27.64 262 LEU A CA 1
ATOM 2062 C C . LEU A 1 262 ? 10.767 6.804 17.821 1.00 27.64 262 LEU A C 1
ATOM 2064 O O . LEU A 1 262 ? 11.291 7.548 16.992 1.00 27.64 262 LEU A O 1
ATOM 2068 N N . PHE A 1 263 ? 10.033 7.246 18.846 1.00 31.22 263 PHE A N 1
ATOM 2069 C CA . PHE A 1 263 ? 10.095 8.627 19.329 1.00 31.22 263 PHE A CA 1
ATOM 2070 C C . PHE A 1 263 ? 11.442 8.891 19.999 1.00 31.22 263 PHE A C 1
ATOM 2072 O O . PHE A 1 263 ? 11.922 7.982 20.717 1.00 31.22 263 PHE A O 1
#

Solvent-accessible surface area (backbone atoms only — not comparable to full-atom values): 14240 Å² total; per-residue (Å²): 132,88,73,79,52,67,71,42,74,78,51,68,40,80,90,27,44,63,39,45,51,24,42,52,52,32,28,51,53,49,56,71,29,68,42,43,45,47,26,54,54,27,49,51,51,46,71,70,32,65,67,54,51,54,44,54,50,50,39,56,53,29,64,76,64,74,42,74,78,57,37,65,58,45,51,51,52,48,61,65,34,69,58,45,46,51,27,52,52,23,47,51,48,33,22,53,53,39,35,40,42,47,50,40,20,15,63,45,32,74,47,65,49,72,82,31,28,74,73,71,56,48,101,81,72,46,79,73,77,82,78,88,81,76,83,71,87,65,66,97,61,61,58,80,82,51,37,64,34,26,34,50,26,8,43,37,44,28,72,30,72,43,42,44,51,30,55,51,36,54,48,51,55,72,68,33,62,68,61,52,48,53,51,48,56,53,49,55,50,52,51,54,46,52,57,33,47,76,70,74,40,76,79,52,71,70,55,54,49,52,50,51,51,51,54,47,53,56,74,63,31,68,60,56,50,50,37,53,57,25,46,52,47,34,20,53,53,38,31,37,52,49,47,34,36,14,50,60,60,74,46,65,50,63,71,42,36,45,77,85,73,86,128

InterPro domains:
  IPR010368 Control of competence regulator ComK, YlbF/YmcA [PF06133] (24-107)
  IPR010368 Control of competence regulator ComK, YlbF/YmcA [PF06133] (149-249)
  IPR023378 YheA/YmcA-like domain superfamily [G3DSA:1.20.1500.10] (14-113)
  IPR023378 YheA/YmcA-like domain superfamily [G3DSA:1.20.1500.10] (146-255)
  IPR023378 YheA/YmcA-like domain superfamily [SSF158622] (17-109)
  IPR023378 YheA/YmcA-like domain superfamily [SSF158622] (148-250)

Sequence (263 aa):
MSLSAFVPAILQQPDKEPIRHATLNLAEALAESEEFQRFLESAQTVHGNAEVHRLLVAIRQGRTRYDQGEAPSLQSQVEALPVMRAYRRAEQAVRFLFSAVVQEISRSAGVDFLEHVHQEMNACGMPVHVVSDEVLNLPETLPEPYAEPARRLGEALHNSPEVQAYLAVQRAVREDIALANLRREVEEMEESFNVRRASGYYPASGELELYAEKQAELRQHPLLRAEEDARAQVMELFSAVHTLLSNSLGILFSELAKKPGLF

Organism: Anaerolinea thermophila (strain DSM 14523 / JCM 11388 / NBRC 100420 / UNI-1) (NCBI:txid926569)

Radius of gyration: 24.15 Å; Cα contacts (8 Å, |Δi|>4): 256; chains: 1; bounding box: 67×43×60 Å